Protein 4KV7 (pdb70)

B-factor: mean 18.6, std 9.39, range [7.63, 51.91]

Radius of gyration: 20.42 Å; Cα contacts (8 Å, |Δi|>4): 764; chains: 1; bounding box: 45×48×60 Å

Organism: Rhodopirellula baltica (strain DSM 10527 / NCIMB 13988 / SH1) (NCBI:txid243090)

Structure (mmCIF, N/CA/C/O backbone):
data_4KV7
#
_entry.id   4KV7
#
_cell.length_a   37.984
_cell.length_b   44.483
_cell.length_c   57.913
_cell.angle_alpha   76.22
_cell.angle_beta   88.65
_cell.angle_gamma   77.54
#
_symmetry.space_group_name_H-M   'P 1'
#
loop_
_entity.id
_entity.type
_entity.pdbx_description
1 polymer 'Probable leucine/isoleucine/valine-binding protein'
2 non-polymer 'FORMIC ACID'
3 water water
#
loop_
_atom_site.group_PDB
_atom_site.id
_atom_site.type_symbol
_atom_site.label_atom_id
_atom_site.label_alt_id
_atom_site.label_comp_id
_atom_site.label_asym_id
_atom_site.label_entity_id
_atom_site.label_seq_id
_atom_site.pdbx_PDB_ins_code
_atom_site.Cartn_x
_atom_site.Cartn_y
_atom_site.Cartn_z
_atom_site.occupancy
_atom_site.B_iso_or_equiv
_atom_site.auth_seq_id
_atom_site.auth_comp_id
_atom_site.auth_asym_id
_atom_site.auth_atom_id
_atom_site.pdbx_PDB_model_num
ATOM 1 N N . ASP A 1 9 ? -21.498 41.513 14.769 1.00 41.66 42 ASP A N 1
ATOM 2 C CA . ASP A 1 9 ? -21.481 40.592 13.635 1.00 36.88 42 ASP A CA 1
ATOM 3 C C . ASP A 1 9 ? -20.628 41.113 12.474 1.00 34.45 42 ASP A C 1
ATOM 4 O O . ASP A 1 9 ? -20.277 40.356 11.573 1.00 42.85 42 ASP A O 1
ATOM 9 N N . ALA A 1 10 ? -20.295 42.401 12.504 1.00 31.97 43 ALA A N 1
ATOM 10 C CA . ALA A 1 10 ? -19.567 43.036 11.407 1.00 33.23 43 ALA A CA 1
ATOM 11 C C . ALA A 1 10 ? -18.101 43.337 11.751 1.00 33.52 43 ALA A C 1
ATOM 12 O O . ALA A 1 10 ? -17.344 43.814 10.903 1.00 39.65 43 ALA A O 1
ATOM 14 N N . THR A 1 11 ? -17.703 43.057 12.986 1.00 34.60 44 THR A N 1
ATOM 15 C CA . THR A 1 11 ? -16.387 43.463 13.472 1.00 36.28 44 THR A CA 1
ATOM 16 C C . THR A 1 11 ? -15.282 42.471 13.127 1.00 30.86 44 THR A C 1
ATOM 17 O O . THR A 1 11 ? -15.374 41.298 13.482 1.00 33.08 44 THR A O 1
ATOM 21 N N . PRO A 1 12 ? -14.224 42.947 12.441 1.00 33.81 45 PRO A N 1
ATOM 22 C CA . PRO A 1 12 ? -13.071 42.086 12.165 1.00 31.15 45 PRO A CA 1
ATOM 23 C C . PRO A 1 12 ? -12.449 41.594 13.462 1.00 34.62 45 PRO A C 1
ATOM 24 O O . PRO A 1 12 ? -12.345 42.349 14.431 1.00 36.28 45 PRO A O 1
ATOM 28 N N . VAL A 1 13 ? -12.069 40.325 13.484 1.00 30.66 46 VAL A N 1
ATO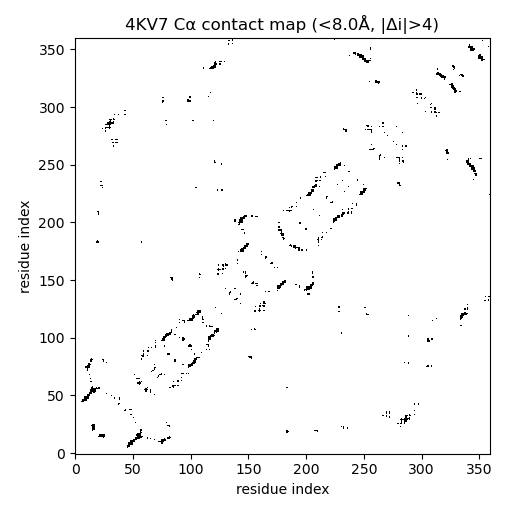M 29 C CA . VAL A 1 13 ? -11.289 39.783 14.584 1.00 34.53 46 VAL A CA 1
ATOM 30 C C . VAL A 1 13 ? -10.008 39.207 13.995 1.00 40.12 46 VAL A C 1
ATOM 31 O O . VAL A 1 13 ? -10.044 38.203 13.283 1.00 43.53 46 VAL A O 1
ATOM 35 N N . ASP A 1 14 ? -8.881 39.857 14.271 1.00 39.98 47 ASP A N 1
ATOM 36 C CA . ASP A 1 14 ? -7.596 39.402 13.745 1.00 38.70 47 ASP A CA 1
ATOM 37 C C . ASP A 1 14 ? -6.717 38.805 14.836 1.00 39.38 47 ASP A C 1
ATOM 38 O O . ASP A 1 14 ? -5.597 38.361 14.574 1.00 43.36 47 ASP A O 1
ATOM 43 N N . ALA A 1 15 ? -7.229 38.802 16.062 1.00 32.89 48 ALA A N 1
ATOM 44 C CA . ALA A 1 15 ? -6.521 38.191 17.176 1.00 34.87 48 ALA A CA 1
ATOM 45 C C . ALA A 1 15 ? -6.532 36.679 17.001 1.00 34.87 48 ALA A C 1
ATOM 46 O O . ALA A 1 15 ? -7.572 36.093 16.704 1.00 39.87 48 ALA A O 1
ATOM 48 N N . GLN A 1 16 ? -5.376 36.046 17.167 1.00 27.35 49 GLN A N 1
ATOM 49 C CA . GLN A 1 16 ? -5.313 34.598 17.072 1.00 28.67 49 GLN A CA 1
ATOM 50 C C . GLN A 1 16 ? -5.607 33.984 18.426 1.00 22.28 49 GLN A C 1
ATOM 51 O O . GLN A 1 16 ? -4.988 34.340 19.433 1.00 23.20 49 GLN A O 1
ATOM 57 N N . LEU A 1 17 ? -6.553 33.055 18.448 1.00 23.90 50 LEU A N 1
ATOM 58 C CA . LEU A 1 17 ? -6.894 32.337 19.662 1.00 21.37 50 LEU A CA 1
ATOM 59 C C . LEU A 1 17 ? -5.846 31.261 19.943 1.00 20.22 50 LEU A C 1
ATOM 60 O O . LEU A 1 17 ? -5.581 30.407 19.094 1.00 23.64 50 LEU A O 1
ATOM 65 N N . LEU A 1 18 ? -5.234 31.323 21.122 1.00 17.64 51 LEU A N 1
ATOM 66 C CA . LEU A 1 18 ? -4.263 30.317 21.547 1.00 16.43 51 LEU A CA 1
ATOM 67 C C . LEU A 1 18 ? -4.879 29.470 22.648 1.00 15.91 51 LEU A C 1
ATOM 68 O O . LEU A 1 18 ? -5.002 29.918 23.784 1.00 15.75 51 LEU A O 1
ATOM 73 N N . LYS A 1 19 ? -5.273 28.247 22.301 1.00 15.56 52 LYS A N 1
ATOM 74 C CA . LYS A 1 19 ? -5.939 27.349 23.240 1.00 15.25 52 LYS A CA 1
ATOM 75 C C . LYS A 1 19 ? -4.966 26.422 23.949 1.00 14.08 52 LYS A C 1
ATOM 76 O O . LYS A 1 19 ? -4.201 25.697 23.310 1.00 15.32 52 LYS A O 1
ATOM 82 N N . PHE A 1 20 ? -5.015 26.451 25.271 1.00 13.49 53 PHE A N 1
ATOM 83 C CA . PHE A 1 20 ? -4.244 25.533 26.093 1.00 11.72 53 PHE A CA 1
ATOM 84 C C . PHE A 1 20 ? -5.197 24.650 26.880 1.00 13.68 53 PHE A C 1
ATOM 85 O O . PHE A 1 20 ? -6.279 25.091 27.263 1.00 15.55 53 PHE A O 1
ATOM 93 N N . GLY A 1 21 ? -4.815 23.397 27.102 1.00 11.78 54 GLY A N 1
ATOM 94 C CA . GLY A 1 21 ? -5.684 22.473 27.805 1.00 11.95 54 GLY A CA 1
ATOM 95 C C . GLY A 1 21 ? -5.157 22.079 29.167 1.00 11.00 54 GLY A C 1
ATOM 96 O O . GLY A 1 21 ? -3.971 22.226 29.460 1.00 11.22 54 GLY A O 1
ATOM 105 N N . SER A 1 23 ? -6.291 18.901 32.240 1.00 10.41 56 SER A N 1
ATOM 106 C CA . SER A 1 23 ? -7.172 17.929 32.890 1.00 10.59 56 SER A CA 1
ATOM 107 C C . SER A 1 23 ? -6.707 17.858 34.326 1.00 9.60 56 SER A C 1
ATOM 108 O O . SER A 1 23 ? -5.529 17.637 34.576 1.00 10.06 56 SER A O 1
ATOM 111 N N . THR A 1 24 ? -7.600 18.079 35.280 1.00 10.09 57 THR A N 1
ATOM 112 C CA . THR A 1 24 ? -7.144 18.221 36.648 1.00 10.48 57 THR A CA 1
ATOM 113 C C . THR A 1 24 ? -8.259 18.077 37.663 1.00 9.03 57 THR A C 1
ATOM 114 O O . THR A 1 24 ? -9.432 18.029 37.319 1.00 9.77 57 THR A O 1
ATOM 118 N N . ALA A 1 25 ? -7.873 18.013 38.930 1.00 9.05 58 ALA A N 1
ATOM 119 C CA . ALA A 1 25 ? -8.829 17.840 40.015 1.00 9.60 58 ALA A CA 1
ATOM 120 C C . ALA A 1 25 ? -9.512 19.169 40.327 1.00 9.44 58 ALA A C 1
ATOM 121 O O . ALA A 1 25 ? -8.980 19.997 41.071 1.00 9.97 58 ALA A O 1
ATOM 123 N N . LEU A 1 26 ? -10.688 19.378 39.743 1.00 10.06 59 LEU A N 1
ATOM 124 C CA . LEU A 1 26 ? -11.485 20.569 40.017 1.00 10.57 59 LEU A CA 1
ATOM 125 C C . LEU A 1 26 ? -12.624 20.268 40.986 1.00 11.79 59 LEU A C 1
ATOM 126 O O . LEU A 1 26 ? -13.284 21.183 41.471 1.00 13.93 59 LEU A O 1
ATOM 131 N N . SER A 1 27 ? -12.850 18.988 41.263 1.00 11.46 60 SER A N 1
ATOM 132 C CA . SER A 1 27 ? -13.815 18.551 42.260 1.00 11.79 60 SER A CA 1
ATOM 133 C C . SER A 1 27 ? -13.225 17.334 42.955 1.00 11.63 60 SER A C 1
ATOM 134 O O . SER A 1 27 ? -12.173 16.828 42.575 1.00 11.39 60 SER A O 1
ATOM 137 N N . GLY A 1 28 ? -13.920 16.846 43.968 1.00 12.58 61 GLY A N 1
ATOM 138 C CA . GLY A 1 28 ? -13.436 15.706 44.718 1.00 12.63 61 GLY A CA 1
ATOM 139 C C . GLY A 1 28 ? -12.515 16.102 45.855 1.00 10.91 61 GLY A C 1
ATOM 140 O O . GLY A 1 28 ? -12.275 17.288 46.087 1.00 11.39 61 GLY A O 1
ATOM 141 N N . PRO A 1 29 ? -11.986 15.111 46.569 1.00 12.04 62 PRO A N 1
ATOM 142 C CA . PRO A 1 29 ? -11.276 15.397 47.823 1.00 11.49 62 PRO A CA 1
ATOM 143 C C . PRO A 1 29 ? -9.922 16.084 47.668 1.00 12.10 62 PRO A C 1
ATOM 144 O O . PRO A 1 29 ? -9.423 16.569 48.686 1.00 12.50 62 PRO A O 1
ATOM 148 N N . ALA A 1 30 ? -9.367 16.145 46.457 1.00 10.57 63 ALA A N 1
ATOM 149 C CA . ALA A 1 30 ? -8.103 16.850 46.220 1.00 9.87 63 ALA A CA 1
ATOM 150 C C . ALA A 1 30 ? -8.310 18.108 45.370 1.00 9.45 63 ALA A C 1
ATOM 151 O O . ALA A 1 30 ? -7.349 18.641 44.798 1.00 9.49 63 ALA A O 1
ATOM 153 N N . ALA A 1 31 ? -9.549 18.591 45.293 1.00 9.98 64 ALA A N 1
ATOM 154 C CA . ALA A 1 31 ? -9.895 19.721 44.423 1.00 9.72 64 ALA A CA 1
ATOM 155 C C . ALA A 1 31 ? -9.064 20.981 44.629 1.00 10.22 64 ALA A C 1
ATOM 156 O O . ALA A 1 31 ? -8.857 21.738 43.686 1.00 10.09 64 ALA A O 1
ATOM 158 N N . GLU A 1 32 ? -8.592 21.227 45.846 1.00 9.69 65 GLU A N 1
ATOM 159 C CA . GLU A 1 32 ? -7.811 22.438 46.076 1.00 10.32 65 GLU A CA 1
ATOM 160 C C . GLU A 1 32 ? -6.566 22.496 45.195 1.00 9.83 65 GLU A C 1
ATOM 161 O O . GLU A 1 32 ? -6.100 23.576 44.831 1.00 10.41 65 GLU A O 1
ATOM 167 N N . LEU A 1 33 ? -6.027 21.335 44.841 1.00 9.00 66 LEU A N 1
ATOM 168 C CA . LEU A 1 33 ? -4.822 21.293 44.028 1.00 8.51 66 LEU A CA 1
ATOM 169 C C . LEU A 1 33 ? -5.107 21.791 42.617 1.00 8.93 66 LEU A C 1
ATOM 170 O O . LEU A 1 33 ? -4.413 22.679 42.111 1.00 9.64 66 LEU A O 1
ATOM 175 N N . GLY A 1 34 ? -6.132 21.239 41.976 1.00 8.30 67 GLY A N 1
ATOM 176 C CA . GLY A 1 34 ? -6.441 21.646 40.615 1.00 9.93 67 GLY A CA 1
ATOM 177 C C . GLY A 1 34 ? -7.033 23.037 40.542 1.00 8.64 67 GLY A C 1
ATOM 178 O O . GLY A 1 34 ? -6.714 23.807 39.632 1.00 9.56 67 GLY A O 1
ATOM 179 N N . ILE A 1 35 ? -7.907 23.359 41.488 1.00 8.73 68 ILE A N 1
ATOM 180 C CA . ILE A 1 35 ? -8.529 24.680 41.515 1.00 10.03 68 ILE A CA 1
ATOM 181 C C . ILE A 1 35 ? -7.469 25.769 41.579 1.00 8.42 68 ILE A C 1
ATOM 182 O O . ILE A 1 35 ? -7.515 26.758 40.840 1.00 9.76 68 ILE A O 1
ATOM 187 N N . ASN A 1 36 ? -6.482 25.574 42.438 1.00 8.66 69 ASN A N 1
ATOM 188 C CA . ASN A 1 36 ? -5.465 26.594 42.621 1.00 9.46 69 ASN A CA 1
ATOM 189 C C . ASN A 1 36 ? -4.398 26.625 41.546 1.00 8.41 69 ASN A C 1
ATOM 190 O O . ASN A 1 36 ? -3.916 27.709 41.211 1.00 9.26 69 ASN A O 1
ATOM 203 N N . ARG A 1 38 ? -5.157 25.988 38.440 1.00 9.59 71 ARG A N 1
ATOM 204 C CA . ARG A 1 38 ? -5.908 26.692 37.419 1.00 9.70 71 ARG A CA 1
ATOM 205 C C . ARG A 1 38 ? -5.921 28.195 37.683 1.00 9.85 71 ARG A C 1
ATOM 206 O O . ARG A 1 38 ? -5.680 28.979 36.769 1.00 10.45 71 ARG A O 1
ATOM 214 N N . HIS A 1 39 ? -6.193 28.610 38.916 1.00 9.32 72 HIS A N 1
ATOM 215 C CA . HIS A 1 39 ? -6.184 30.034 39.224 1.00 10.07 72 HIS A CA 1
ATOM 216 C C . HIS A 1 39 ? -4.829 30.682 38.941 1.00 9.89 72 HIS A C 1
ATOM 217 O O . HIS A 1 39 ? -4.772 31.810 38.450 1.00 10.30 72 HIS A O 1
ATOM 224 N N . GLY A 1 40 ? -3.740 30.002 39.287 1.00 9.10 73 GLY A N 1
ATOM 225 C CA . GLY A 1 40 ? -2.416 30.559 39.047 1.00 9.64 73 GLY A CA 1
ATOM 226 C C . GLY A 1 40 ? -2.141 30.775 37.569 1.00 9.27 73 GLY A C 1
ATOM 227 O O . GLY A 1 40 ? -1.635 31.828 37.168 1.00 9.94 73 GLY A O 1
ATOM 228 N N . ILE A 1 41 ? -2.479 29.776 36.759 1.00 9.68 74 ILE A N 1
ATOM 229 C CA . ILE A 1 41 ? -2.342 29.900 35.312 1.00 10.78 74 ILE A CA 1
ATOM 230 C C . ILE A 1 41 ? -3.212 31.044 34.787 1.00 9.70 74 ILE A C 1
ATOM 231 O O . ILE A 1 41 ? -2.767 31.868 33.980 1.00 10.52 74 ILE A O 1
ATOM 236 N N . LEU A 1 42 ? -4.458 31.102 35.238 1.00 9.71 75 LEU A N 1
ATOM 237 C CA . LEU A 1 42 ? -5.351 32.143 34.754 1.00 10.36 75 LEU A CA 1
ATOM 238 C C . LEU A 1 42 ? -4.917 33.533 35.192 1.00 10.00 75 LEU A C 1
ATOM 239 O O . LEU A 1 42 ? -5.095 34.499 34.454 1.00 11.34 75 LEU A O 1
ATOM 244 N N . ALA A 1 43 ? -4.325 33.644 36.377 1.00 10.17 76 ALA A N 1
ATOM 245 C CA . ALA A 1 43 ? -3.811 34.937 36.818 1.00 10.62 76 ALA A CA 1
ATOM 246 C C . ALA A 1 43 ? -2.649 35.373 35.920 1.00 10.70 76 ALA A C 1
ATOM 247 O O . ALA A 1 43 ? -2.532 36.549 35.559 1.00 11.58 76 ALA A O 1
ATOM 249 N N . ALA A 1 44 ? -1.795 34.417 35.551 1.00 10.84 77 ALA A N 1
ATOM 250 C CA . ALA A 1 44 ? -0.706 34.704 34.611 1.00 10.54 77 ALA A CA 1
ATOM 251 C C . ALA A 1 44 ? -1.262 35.131 33.250 1.00 11.86 77 ALA A C 1
ATOM 252 O O . ALA A 1 44 ? -0.769 36.070 32.632 1.00 11.78 77 ALA A O 1
ATOM 254 N N . PHE A 1 45 ? -2.294 34.437 32.780 1.00 10.91 78 PHE A N 1
ATOM 255 C CA . PHE A 1 45 ? -2.878 34.788 31.489 1.00 12.35 78 PHE A CA 1
ATOM 256 C C . PHE A 1 45 ? -3.537 36.166 31.557 1.00 12.02 78 PHE A C 1
ATOM 257 O O . PHE A 1 45 ? -3.437 36.943 30.620 1.00 14.09 78 PHE A O 1
ATOM 265 N N . ASP A 1 46 ? -4.209 36.459 32.671 1.00 12.23 79 ASP A N 1
ATOM 266 C CA . ASP A 1 46 ? -4.827 37.766 32.894 1.00 15.14 79 ASP A CA 1
ATOM 267 C C . ASP A 1 46 ? -3.803 38.893 32.828 1.00 13.89 79 ASP A C 1
ATOM 268 O O . ASP A 1 46 ? -4.029 39.934 32.203 1.00 16.40 79 ASP A O 1
ATOM 273 N N . GLU A 1 47 ? -2.669 38.670 33.482 1.00 14.55 80 GLU A N 1
ATOM 274 C CA . GLU A 1 47 ? -1.590 39.641 33.484 1.00 15.50 80 GLU A CA 1
ATOM 275 C C . GLU A 1 47 ? -1.021 39.846 32.084 1.00 14.26 80 GLU A C 1
ATOM 276 O O . GLU A 1 47 ? -0.755 40.981 31.671 1.00 16.14 80 GLU A O 1
ATOM 282 N N . ALA A 1 48 ? -0.828 38.745 31.360 1.00 14.35 81 ALA A N 1
ATOM 283 C CA . ALA A 1 48 ? -0.282 38.825 30.010 1.00 15.14 81 ALA A CA 1
ATOM 284 C C . ALA A 1 48 ? -1.194 39.652 29.108 1.00 15.83 81 ALA A C 1
ATOM 285 O O . ALA A 1 48 ? -0.717 40.412 28.271 1.00 17.84 81 ALA A O 1
ATOM 287 N N . LYS A 1 49 ? -2.506 39.507 29.278 1.00 15.59 82 LYS A N 1
ATOM 288 C CA A LYS A 1 49 ? -3.474 40.307 28.533 0.51 16.88 82 LYS A CA 1
ATOM 289 C CA B LYS A 1 49 ? -3.434 40.321 28.499 0.49 16.69 82 LYS A CA 1
ATOM 290 C C . LYS A 1 49 ? -3.378 41.778 28.928 1.00 18.44 82 LYS A C 1
ATOM 291 O O . LYS A 1 49 ? -3.315 42.660 28.081 1.00 19.40 82 LYS A O 1
ATOM 302 N N . ALA A 1 50 ? -3.379 42.028 30.233 1.00 19.26 83 ALA A N 1
ATOM 303 C CA . ALA A 1 50 ? -3.361 43.391 30.760 1.00 21.24 83 ALA A CA 1
ATOM 304 C C . ALA A 1 50 ? -2.137 44.170 30.300 1.00 20.97 83 ALA A C 1
ATOM 305 O O . ALA A 1 50 ? -2.222 45.368 30.017 1.00 23.22 83 ALA A O 1
ATOM 307 N N . LYS A 1 51 ? -1.001 43.488 30.215 1.00 21.96 84 LYS A N 1
ATOM 308 C CA . LYS A 1 51 ? 0.256 44.151 29.899 1.00 21.83 84 LYS A CA 1
ATOM 309 C C . LYS A 1 51 ? 0.653 44.021 28.431 1.00 22.36 84 LYS A C 1
ATOM 310 O O . LYS A 1 51 ? 1.763 44.400 28.043 1.00 23.07 84 LYS A O 1
ATOM 316 N N . ASN A 1 52 ? -0.261 43.485 27.624 1.00 20.91 85 ASN A N 1
ATOM 317 C CA . ASN A 1 52 ? -0.048 43.349 26.183 1.00 22.92 85 ASN A CA 1
ATOM 318 C C . ASN A 1 52 ? 1.220 42.567 25.851 1.00 21.09 85 ASN A C 1
ATOM 319 O O . ASN A 1 52 ? 1.964 42.925 24.945 1.00 22.50 85 ASN A O 1
ATOM 324 N N . HIS A 1 53 ? 1.457 41.492 26.593 1.00 20.78 86 HIS A N 1
ATOM 325 C CA . HIS A 1 53 ? 2.647 40.679 26.382 1.00 22.69 86 HIS A CA 1
ATOM 326 C C . HIS A 1 53 ? 2.584 39.902 25.072 1.00 21.11 86 HIS A C 1
ATOM 327 O O . HIS A 1 53 ? 3.619 39.582 24.488 1.00 22.71 86 HIS A O 1
ATOM 334 N N . LEU A 1 54 ? 1.367 39.600 24.621 1.00 19.67 87 LEU A 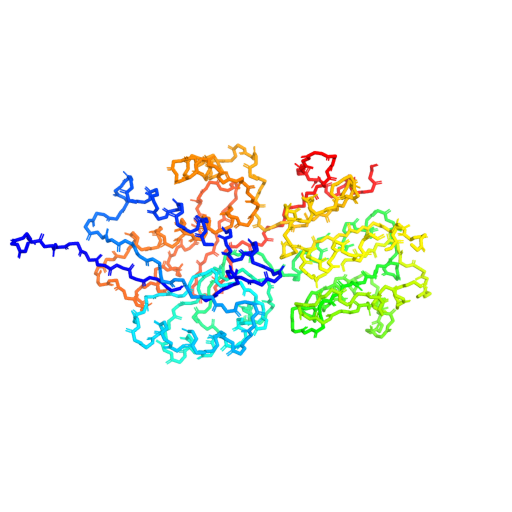N 1
ATOM 335 C CA A LEU A 1 54 ? 1.165 38.893 23.361 0.79 20.72 87 LEU A CA 1
ATOM 336 C CA B LEU A 1 54 ? 1.164 38.893 23.357 0.21 20.58 87 LEU A CA 1
ATOM 337 C C . LEU A 1 54 ? 0.181 39.660 22.490 1.00 20.97 87 LEU A C 1
ATOM 338 O O . LEU A 1 54 ? -0.993 39.300 22.416 1.00 21.67 87 LEU A O 1
ATOM 347 N N . PRO A 1 55 ? 0.657 40.726 21.834 1.00 23.49 88 PRO A N 1
ATOM 348 C CA . PRO A 1 55 ? -0.235 41.552 21.017 1.00 24.23 88 PRO A CA 1
ATOM 349 C C . PRO A 1 55 ? -0.964 40.717 19.965 1.00 26.24 88 PRO A C 1
ATOM 350 O O . PRO A 1 55 ? -0.361 39.825 19.370 1.00 24.98 88 PRO A O 1
ATOM 354 N N . SER A 1 56 ? -2.253 40.987 19.787 1.00 24.85 89 SER A N 1
ATOM 355 C CA A SER A 1 56 ? -3.087 40.284 18.811 0.59 27.97 89 SER A CA 1
ATOM 356 C CA B SER A 1 56 ? -3.076 40.285 18.801 0.41 27.62 89 SER A CA 1
ATOM 357 C C . SER A 1 56 ? -3.170 38.773 19.027 1.00 26.54 89 SER A C 1
ATOM 358 O O . SER A 1 56 ? -3.387 38.013 18.077 1.00 26.07 89 SER A O 1
ATOM 363 N N . LYS A 1 57 ? -3.003 38.345 20.277 1.00 22.13 90 LYS A N 1
ATOM 364 C CA . LYS A 1 57 ? -3.205 36.948 20.658 1.00 21.28 90 LYS A CA 1
ATOM 365 C C . LYS A 1 57 ? -4.207 36.914 21.793 1.00 22.93 90 LYS A C 1
ATOM 366 O O . LYS A 1 57 ? -4.206 37.793 22.657 1.00 23.43 90 LYS A O 1
ATOM 372 N N . THR A 1 58 ? -5.059 35.898 21.794 1.00 20.02 91 THR A N 1
ATOM 373 C CA . THR A 1 58 ? -5.986 35.679 22.898 1.00 18.84 91 THR A CA 1
ATOM 374 C C . THR A 1 58 ? -5.707 34.334 23.548 1.00 17.91 91 THR A C 1
ATOM 375 O O . THR A 1 58 ? -5.796 33.293 22.895 1.00 19.66 91 THR A O 1
ATOM 379 N N . LEU A 1 59 ? -5.365 34.358 24.830 1.00 17.21 92 LEU A N 1
ATOM 380 C CA . LEU A 1 59 ? -5.101 33.137 25.568 1.00 15.20 92 LEU A CA 1
ATOM 381 C C . LEU A 1 59 ? -6.405 32.554 26.074 1.00 17.34 92 LEU A C 1
ATOM 382 O O . LEU A 1 59 ? -7.270 33.284 26.556 1.00 22.87 92 LEU A O 1
ATOM 387 N N . LYS A 1 60 ? -6.547 31.239 25.965 1.00 15.94 93 LYS A N 1
ATOM 388 C CA . LYS A 1 60 ? -7.728 30.566 26.488 1.00 14.67 93 LYS A CA 1
ATOM 389 C C . LYS A 1 60 ? -7.295 29.258 27.111 1.00 13.44 93 LYS A C 1
ATOM 390 O O . LYS A 1 60 ? -6.522 28.506 26.512 1.00 17.65 93 LYS A O 1
ATOM 396 N N . LEU A 1 61 ? -7.778 28.995 28.319 1.00 12.65 94 LEU A N 1
ATOM 397 C CA . LEU A 1 61 ? -7.528 27.725 28.980 1.00 12.92 94 LEU A CA 1
ATOM 398 C C . LEU A 1 61 ? -8.795 26.889 28.973 1.00 13.15 94 LEU A C 1
ATOM 399 O O . LEU A 1 61 ? -9.843 27.345 29.444 1.00 16.60 94 LEU A O 1
ATOM 404 N N . ILE A 1 62 ? -8.710 25.689 28.409 1.00 12.32 95 ILE A N 1
ATOM 405 C CA . ILE A 1 62 ? -9.810 24.732 28.455 1.00 12.70 95 ILE A CA 1
ATOM 406 C C . ILE A 1 62 ? -9.465 23.738 29.553 1.00 12.48 95 ILE A C 1
ATOM 407 O O . ILE A 1 62 ? -8.560 22.908 29.399 1.00 12.31 95 ILE A O 1
ATOM 412 N N . ALA A 1 63 ? -10.136 23.871 30.695 1.00 11.42 96 ALA A N 1
ATOM 413 C CA . ALA A 1 63 ? -9.830 23.077 31.879 1.00 11.93 96 ALA A CA 1
ATOM 414 C C . ALA A 1 63 ? -10.949 22.087 32.157 1.00 12.16 96 ALA A C 1
ATOM 415 O O . ALA A 1 63 ? -12.090 22.485 32.407 1.00 15.11 96 ALA A O 1
ATOM 417 N N . LEU A 1 64 ? -10.615 20.803 32.096 1.00 11.50 97 LEU A N 1
ATOM 418 C CA . LEU A 1 64 ? -11.571 19.726 32.290 1.00 11.41 97 LEU A CA 1
ATOM 419 C C . LEU A 1 64 ? -11.277 19.044 33.622 1.00 10.43 97 LEU A C 1
ATOM 420 O O . LEU A 1 64 ? -10.118 18.845 33.983 1.00 12.34 97 LEU A O 1
ATOM 425 N N . ASP A 1 65 ? -12.334 18.690 34.341 1.00 10.68 98 ASP A N 1
ATOM 426 C CA . ASP A 1 65 ? -12.233 18.039 35.639 1.00 11.11 98 ASP A CA 1
ATOM 427 C C . ASP A 1 65 ? -12.027 16.541 35.470 1.00 10.61 98 ASP A C 1
ATOM 428 O O . ASP A 1 65 ? -12.783 15.883 34.764 1.00 11.86 98 ASP A O 1
ATOM 433 N N . ASP A 1 66 ? -11.003 16.003 36.123 1.00 10.29 99 ASP A N 1
ATOM 434 C CA . ASP A 1 66 ? -10.863 14.549 36.246 1.00 10.24 99 ASP A CA 1
ATOM 435 C C . ASP A 1 66 ? -10.934 14.033 37.677 1.00 9.98 99 ASP A C 1
ATOM 436 O O . ASP A 1 66 ? -10.788 12.837 37.902 1.00 11.11 99 ASP A O 1
ATOM 441 N N . GLY A 1 67 ? -11.164 14.928 38.634 1.00 10.04 100 GLY A N 1
ATOM 442 C CA . GLY A 1 67 ? -11.290 14.520 40.024 1.00 9.86 100 GLY A CA 1
ATOM 443 C C . GLY A 1 67 ? -10.075 13.789 40.579 1.00 9.90 100 GLY A C 1
ATOM 444 O O . GLY A 1 67 ? -10.211 13.068 41.571 1.00 10.62 100 GLY A O 1
ATOM 445 N N . TYR A 1 68 ? -8.896 13.963 39.971 1.00 9.83 101 TYR A N 1
ATOM 446 C CA . TYR A 1 68 ? -7.698 13.212 40.366 1.00 9.25 101 TYR A CA 1
ATOM 447 C C . TYR A 1 68 ? -7.940 11.709 40.199 1.00 10.05 101 TYR A C 1
ATOM 448 O O . TYR A 1 68 ? -7.514 10.885 41.016 1.00 10.49 101 TYR A O 1
ATOM 457 N N . GLU A 1 69 ? -8.603 11.356 39.101 1.00 9.96 102 GLU A N 1
ATOM 458 C CA . GLU A 1 69 ? -8.852 9.966 38.745 1.00 10.28 102 GLU A CA 1
ATOM 459 C C . GLU A 1 69 ? -8.464 9.682 37.299 1.00 10.64 102 GLU A C 1
ATOM 460 O O . GLU A 1 69 ? -9.050 10.249 36.370 1.00 10.91 102 GLU A O 1
ATOM 466 N N . PRO A 1 70 ? -7.488 8.782 37.098 1.00 11.31 103 PRO A N 1
ATOM 467 C CA . PRO A 1 70 ? -7.024 8.471 35.738 1.00 12.82 103 PRO A CA 1
ATOM 468 C C . PRO A 1 70 ? -8.126 8.009 34.782 1.00 12.58 103 PRO A C 1
ATOM 469 O O . PRO A 1 70 ? -8.008 8.257 33.584 1.00 13.90 103 PRO A O 1
ATOM 473 N N . ALA A 1 71 ? -9.172 7.366 35.291 1.00 12.66 104 ALA A N 1
ATOM 474 C CA . ALA A 1 71 ? -10.286 6.948 34.445 1.00 14.88 104 ALA A CA 1
ATOM 475 C C . ALA A 1 71 ? -10.959 8.135 33.762 1.00 14.16 104 ALA A C 1
ATOM 476 O O . ALA A 1 71 ? -11.534 7.989 32.681 1.00 16.13 104 ALA A O 1
ATOM 478 N N . ARG A 1 72 ? -10.910 9.301 34.398 1.00 13.27 105 ARG A N 1
ATOM 479 C CA . ARG A 1 72 ? -11.455 10.510 33.803 1.00 12.66 105 ARG A CA 1
ATOM 480 C C . ARG A 1 72 ? -10.417 11.285 33.009 1.00 11.66 105 ARG A C 1
ATOM 481 O O . ARG A 1 72 ? -10.758 11.983 32.054 1.00 12.91 105 ARG A O 1
ATOM 489 N N . THR A 1 73 ? -9.148 11.154 33.394 1.00 11.98 106 THR A N 1
ATOM 490 C CA . THR A 1 73 ? -8.066 11.814 32.679 1.00 11.04 106 THR A CA 1
ATOM 491 C C . THR A 1 73 ? -8.015 11.389 31.221 1.00 11.68 106 THR A C 1
ATOM 492 O O . THR A 1 73 ? -7.837 12.222 30.343 1.00 12.57 106 THR A O 1
ATOM 496 N N . ALA A 1 74 ? -8.164 10.097 30.955 1.00 12.17 107 ALA A N 1
ATOM 497 C CA . ALA A 1 74 ? -8.025 9.606 29.590 1.00 13.84 107 ALA A CA 1
ATOM 498 C C . ALA A 1 74 ? -9.016 10.250 28.607 1.00 14.50 107 ALA A C 1
ATOM 499 O O . ALA A 1 74 ? -8.582 10.830 27.609 1.00 14.31 107 ALA A O 1
ATOM 501 N N . PRO A 1 75 ? -10.336 10.179 28.877 1.00 14.16 108 PRO A N 1
ATOM 502 C CA . PRO A 1 75 ? -11.219 10.827 27.897 1.00 14.84 108 PRO A CA 1
ATOM 503 C C . PRO A 1 75 ? -11.018 12.346 27.831 1.00 14.23 108 PRO A C 1
ATOM 504 O O . PRO A 1 75 ? -11.165 12.923 26.755 1.00 14.17 108 PRO A O 1
ATOM 508 N N . ASN A 1 76 ? -10.668 12.981 28.945 1.00 12.93 109 ASN A N 1
ATOM 509 C CA . ASN A 1 76 ? -10.398 14.414 28.917 1.00 13.21 109 ASN A CA 1
ATOM 510 C C . ASN A 1 76 ? -9.242 14.729 27.972 1.00 13.46 109 ASN A C 1
ATOM 511 O O . ASN A 1 76 ? -9.309 15.674 27.193 1.00 13.77 109 ASN A O 1
ATOM 524 N N . HIS A 1 78 ? -8.106 12.929 25.452 1.00 14.40 111 HIS A N 1
ATOM 525 C CA . HIS A 1 78 ? -8.504 12.709 24.070 1.00 16.07 111 HIS A CA 1
ATOM 526 C C . HIS A 1 78 ? -9.272 13.920 23.540 1.00 15.23 111 HIS A C 1
ATOM 527 O O . HIS A 1 78 ? -9.025 14.369 22.427 1.00 16.93 111 HIS A O 1
ATOM 534 N N . ARG A 1 79 ? -10.174 14.467 24.349 1.00 14.23 112 ARG A N 1
ATOM 535 C CA . ARG A 1 79 ? -10.942 15.630 23.917 1.00 15.78 112 ARG A CA 1
ATOM 536 C C . ARG A 1 79 ? -10.051 16.858 23.731 1.00 14.47 112 ARG A C 1
ATOM 537 O O . ARG A 1 79 ? -10.193 17.590 22.748 1.00 15.94 112 ARG A O 1
ATOM 545 N N . LEU A 1 80 ? -9.122 17.075 24.656 1.00 14.00 113 LEU A N 1
ATOM 546 C CA . LEU A 1 80 ? -8.239 18.233 24.582 1.00 14.59 113 LEU A CA 1
ATOM 547 C C . LEU A 1 80 ? -7.343 18.178 23.349 1.00 14.30 113 LEU A C 1
ATOM 548 O O . LEU A 1 80 ? -7.145 19.188 22.674 1.00 15.53 113 LEU A O 1
ATOM 553 N N . THR A 1 81 ? -6.804 17.000 23.050 1.00 14.55 114 THR A N 1
ATOM 554 C CA . THR A 1 81 ? -5.849 16.872 21.949 1.00 14.98 114 THR A CA 1
ATOM 555 C C . THR A 1 81 ? -6.531 16.699 20.593 1.00 18.74 114 THR A C 1
ATOM 556 O O . THR A 1 81 ? -5.996 17.117 19.565 1.00 19.51 114 THR A O 1
ATOM 560 N N . ASP A 1 82 ? -7.707 16.081 20.583 1.00 17.58 115 ASP A N 1
ATOM 561 C CA . ASP A 1 82 ? -8.446 15.895 19.342 1.00 21.65 115 ASP A CA 1
ATOM 562 C C . ASP A 1 82 ? -9.333 17.105 19.081 1.00 20.50 115 ASP A C 1
ATOM 563 O O . ASP A 1 82 ? -8.932 18.036 18.382 1.00 28.22 115 ASP A O 1
ATOM 568 N N . GLU A 1 83 ? -10.537 17.104 19.642 1.00 22.93 116 GLU A N 1
ATOM 569 C CA . GLU A 1 83 ? -11.526 18.097 19.243 1.00 25.06 116 GLU A CA 1
ATOM 570 C C . GLU A 1 83 ? -11.159 19.540 19.605 1.00 19.16 116 GLU A C 1
ATOM 571 O O . GLU A 1 83 ? -11.451 20.452 18.837 1.00 22.26 116 GLU A O 1
ATOM 577 N N . HIS A 1 84 ? -10.505 19.753 20.743 1.00 18.72 117 HIS A N 1
ATOM 578 C CA . HIS A 1 84 ? -10.142 21.115 21.130 1.00 17.40 117 HIS A CA 1
ATOM 579 C C . HIS A 1 84 ? -8.857 21.591 20.464 1.00 20.53 117 HIS A C 1
ATOM 580 O O . HIS A 1 84 ? -8.576 22.791 20.435 1.00 21.34 117 HIS A O 1
ATOM 587 N N . GLU A 1 85 ? -8.079 20.647 19.941 1.00 17.56 118 GLU A N 1
ATOM 588 C CA . GLU A 1 85 ? -6.838 20.967 19.233 1.00 18.34 118 GLU A CA 1
ATOM 589 C C . GLU A 1 85 ? -5.905 21.860 20.045 1.00 16.76 118 GLU A C 1
ATOM 590 O O . GLU A 1 85 ? -5.305 22.788 19.498 1.00 18.97 118 GLU A O 1
ATOM 596 N N . VAL A 1 86 ? -5.782 21.598 21.341 1.00 15.66 119 VAL A N 1
ATOM 597 C CA . VAL A 1 86 ? -4.991 22.496 22.175 1.00 14.76 119 VAL A CA 1
ATOM 598 C C . VAL A 1 86 ? -3.512 22.490 21.789 1.00 14.82 119 VAL A C 1
ATOM 599 O O . VAL A 1 86 ? -2.995 21.497 21.272 1.00 16.99 119 VAL A O 1
ATOM 603 N N . LEU A 1 87 ? -2.850 23.615 22.036 1.00 14.77 120 LEU A N 1
ATOM 604 C CA . LEU A 1 87 ? -1.449 23.801 21.662 1.00 13.95 120 LEU A CA 1
ATOM 605 C C . LEU A 1 87 ? -0.484 23.139 22.643 1.00 14.09 120 LEU A C 1
ATOM 606 O O . LEU A 1 87 ? 0.648 22.794 22.274 1.00 15.61 120 LEU A O 1
ATOM 611 N N . ALA A 1 88 ? -0.935 22.980 23.884 1.00 12.48 121 ALA A N 1
ATOM 612 C CA . ALA A 1 88 ? -0.172 22.336 24.945 1.00 12.27 121 ALA A CA 1
ATOM 613 C C . ALA A 1 88 ? -1.148 21.985 26.055 1.00 11.69 121 ALA A C 1
ATOM 614 O O . ALA A 1 88 ? -2.211 22.610 26.168 1.00 12.82 121 ALA A O 1
ATOM 616 N N . VAL A 1 89 ? -0.793 20.988 26.862 1.00 11.13 122 VAL A N 1
ATOM 617 C CA . VAL A 1 89 ? -1.557 20.599 28.038 1.00 11.24 122 VAL A CA 1
ATOM 618 C C . VAL A 1 89 ? -0.702 21.021 29.221 1.00 10.00 122 VAL A C 1
ATOM 619 O O . VAL A 1 89 ? 0.446 20.578 29.372 1.00 12.31 122 VAL A O 1
ATOM 623 N N . VAL A 1 90 ? -1.255 21.895 30.054 1.00 9.90 123 VAL A N 1
ATOM 624 C CA A VAL A 1 90 ? -0.453 22.621 31.033 0.57 9.49 123 VAL A CA 1
ATOM 625 C CA B VAL A 1 90 ? -0.474 22.655 31.017 0.43 10.79 123 VAL A CA 1
ATOM 626 C C . VAL A 1 90 ? -0.970 22.448 32.453 1.00 8.96 123 VAL A C 1
ATOM 627 O O . VAL A 1 90 ? -2.167 22.568 32.732 1.00 10.21 123 VAL A O 1
ATOM 634 N N . GLY A 1 91 ? -0.050 22.140 33.360 1.00 9.65 124 GLY A N 1
ATOM 635 C CA . GLY A 1 91 ? -0.350 22.154 34.777 1.00 10.57 124 GLY A CA 1
ATOM 636 C C . GLY A 1 91 ? -1.208 21.049 35.364 1.00 8.44 124 GLY A C 1
ATOM 637 O O . GLY A 1 91 ? -1.673 21.200 36.489 1.00 10.08 124 GLY A O 1
ATOM 638 N N . ASN A 1 92 ? -1.418 19.950 34.638 1.00 8.95 125 ASN A N 1
ATOM 639 C CA . ASN A 1 92 ? -2.273 18.875 35.154 1.00 9.03 125 ASN A CA 1
ATOM 640 C C . ASN A 1 92 ? -1.784 18.388 36.513 1.00 8.10 125 ASN A C 1
ATOM 641 O O . ASN A 1 92 ? -0.588 18.169 36.697 1.00 8.54 125 ASN A O 1
ATOM 646 N N . VAL A 1 93 ? -2.691 18.175 37.448 1.00 8.77 126 VAL A N 1
ATOM 647 C CA . VAL A 1 93 ? -2.343 17.618 38.752 1.00 8.59 126 VAL A CA 1
ATOM 648 C C . VAL A 1 93 ? -2.218 16.095 38.729 1.00 7.90 126 VAL A C 1
ATOM 649 O O . VAL A 1 93 ? -3.143 15.399 38.308 1.00 9.24 126 VAL A O 1
ATOM 653 N N . GLY A 1 94 ? -1.080 15.589 39.202 1.00 7.74 127 GLY A N 1
ATOM 654 C CA . GLY A 1 94 ? -0.998 14.217 39.670 1.00 8.51 127 GLY A CA 1
ATOM 655 C C . GLY A 1 94 ? -0.146 13.243 38.885 1.00 8.04 127 GLY A C 1
ATOM 656 O O . GLY A 1 94 ? 0.094 13.404 37.689 1.00 8.61 127 GLY A O 1
ATOM 657 N N . THR A 1 95 ? 0.293 12.205 39.588 1.00 8.31 128 THR A N 1
ATOM 658 C CA . THR A 1 95 ? 1.143 11.164 39.023 1.00 8.82 128 THR A CA 1
ATOM 659 C C . THR A 1 95 ? 0.376 10.044 38.305 1.00 9.21 128 THR A C 1
ATOM 660 O O . THR A 1 95 ? 0.632 9.804 37.125 1.00 9.94 128 THR A O 1
ATOM 664 N N . PRO A 1 96 ? -0.568 9.364 38.989 1.00 8.72 129 PRO A N 1
ATOM 665 C CA . PRO A 1 96 ? -1.291 8.338 38.228 1.00 10.44 129 PRO A CA 1
ATOM 666 C C . PRO A 1 96 ? -2.081 8.929 37.053 1.00 9.58 129 PRO A C 1
ATOM 667 O O . PRO A 1 96 ? -2.232 8.269 36.019 1.00 11.34 129 PRO A O 1
ATOM 671 N N . THR A 1 97 ? -2.560 10.157 37.209 1.00 9.38 130 THR A N 1
ATOM 672 C CA . THR A 1 97 ? -3.213 10.867 36.115 1.00 9.81 130 THR A CA 1
ATOM 673 C C . THR A 1 97 ? -2.212 11.161 34.981 1.00 10.13 130 THR A C 1
ATOM 674 O O . THR A 1 97 ? -2.495 10.871 33.813 1.00 11.05 130 THR A O 1
ATOM 678 N N . ALA A 1 98 ? -1.037 11.702 35.300 1.00 9.25 131 ALA A N 1
ATOM 679 C CA . ALA A 1 98 ? -0.019 11.958 34.274 1.00 10.44 131 ALA A CA 1
ATOM 680 C C . ALA A 1 98 ? 0.379 10.683 33.541 1.00 10.06 131 ALA A C 1
ATOM 681 O O . ALA A 1 98 ? 0.611 10.699 32.333 1.00 11.36 131 ALA A O 1
ATOM 683 N N . ILE A 1 99 ? 0.475 9.575 34.260 1.00 10.19 132 ILE A N 1
ATOM 684 C CA . ILE A 1 99 ? 0.892 8.332 33.634 1.00 11.36 132 ILE A CA 1
ATOM 685 C C . ILE A 1 99 ? -0.119 7.894 32.559 1.00 11.14 132 ILE A C 1
ATOM 686 O O . ILE A 1 99 ? 0.259 7.363 31.509 1.00 12.62 132 ILE A O 1
ATOM 691 N N . THR A 1 100 ? -1.400 8.151 32.807 1.00 11.66 133 THR A N 1
ATOM 692 C CA . THR A 1 100 ? -2.445 7.954 31.805 1.00 12.74 133 THR A CA 1
ATOM 693 C C . THR A 1 100 ? -2.408 9.016 30.691 1.00 12.39 133 THR A C 1
ATOM 694 O O . THR A 1 100 ? -2.618 8.709 29.509 1.00 13.25 133 THR A O 1
ATOM 698 N N . ALA A 1 101 ? -2.138 10.262 31.064 1.00 11.96 134 ALA A N 1
ATOM 699 C CA . ALA A 1 101 ? -2.214 11.368 30.125 1.00 11.74 134 ALA A CA 1
ATOM 700 C C . ALA A 1 101 ? -1.064 11.409 29.130 1.00 11.80 134 ALA A C 1
ATOM 701 O O . ALA A 1 101 ? -1.255 11.746 27.959 1.00 13.14 134 ALA A O 1
ATOM 703 N N . ILE A 1 102 ? 0.138 11.105 29.602 1.00 12.65 135 ILE A N 1
ATOM 704 C CA . ILE A 1 102 ? 1.341 11.291 28.802 1.00 13.51 135 ILE A CA 1
ATOM 705 C C . ILE A 1 102 ? 1.362 10.546 27.459 1.00 13.98 135 ILE A C 1
ATOM 706 O O . ILE A 1 102 ? 1.729 11.143 26.447 1.00 14.68 135 ILE A O 1
ATOM 711 N N . PRO A 1 103 ? 0.950 9.260 27.420 1.00 13.21 136 PRO A N 1
ATOM 712 C CA . PRO A 1 103 ? 0.954 8.600 26.107 1.00 16.21 136 PRO A CA 1
ATOM 713 C C . PRO A 1 103 ? 0.047 9.290 25.088 1.00 15.46 136 PRO A C 1
ATOM 714 O O . PRO A 1 103 ? 0.326 9.248 23.892 1.00 17.55 136 PRO A O 1
ATOM 718 N N . ILE A 1 104 ? -1.027 9.913 25.558 1.00 15.56 137 ILE A N 1
ATOM 719 C CA . ILE A 1 104 ? -1.945 10.613 24.668 1.00 15.71 137 ILE A CA 1
ATOM 720 C C . ILE A 1 104 ? -1.297 11.900 24.152 1.00 15.76 137 ILE A C 1
ATOM 721 O O . ILE A 1 104 ? -1.384 12.215 22.966 1.00 16.63 137 ILE A O 1
ATOM 726 N N . ALA A 1 105 ? -0.618 12.626 25.033 1.00 14.89 138 ALA A N 1
ATOM 727 C CA . ALA A 1 105 ? 0.143 13.802 24.621 1.00 15.68 138 ALA A CA 1
ATOM 728 C C . ALA A 1 105 ? 1.238 13.416 23.630 1.00 16.82 138 ALA A C 1
ATOM 729 O O . ALA A 1 105 ? 1.417 14.077 22.605 1.00 16.61 138 ALA A O 1
ATOM 731 N N . GLN A 1 106 ? 1.955 12.334 23.916 1.00 15.84 139 GLN A N 1
ATOM 732 C CA A GLN A 1 106 ? 3.027 11.885 23.035 0.55 17.61 139 GLN A CA 1
ATOM 733 C CA B GLN A 1 106 ? 3.035 11.886 23.040 0.45 17.53 139 GLN A CA 1
ATOM 734 C C . GLN A 1 106 ? 2.530 11.509 21.647 1.00 19.34 139 GLN A C 1
ATOM 735 O O . GLN A 1 106 ? 3.112 11.915 20.640 1.00 18.97 139 GLN A O 1
ATOM 746 N N . GLN A 1 107 ? 1.447 10.738 21.584 1.00 17.96 140 GLN A N 1
ATOM 747 C CA . GLN A 1 107 ? 0.956 10.279 20.290 1.00 19.25 140 GLN A CA 1
ATOM 748 C C . GLN A 1 107 ? 0.399 11.415 19.440 1.00 19.11 140 GLN A C 1
ATOM 749 O O . GLN A 1 107 ? 0.412 11.336 18.218 1.00 21.39 140 GLN A O 1
ATOM 755 N N . THR A 1 108 ? -0.046 12.486 20.089 1.00 18.84 141 THR A N 1
ATOM 756 C CA . THR A 1 108 ? -0.545 13.649 19.364 1.00 18.47 141 THR A CA 1
ATOM 757 C C . THR A 1 108 ? 0.503 14.756 19.259 1.00 18.44 141 THR A C 1
ATOM 758 O O . THR A 1 108 ? 0.220 15.834 18.730 1.00 18.01 141 THR A O 1
ATOM 762 N N . LYS A 1 109 ? 1.705 14.473 19.758 1.00 18.98 142 LYS A N 1
ATOM 763 C CA . LYS A 1 109 ? 2.822 15.422 19.732 1.00 18.64 142 LYS A CA 1
ATOM 764 C C . LYS A 1 109 ? 2.463 16.750 20.404 1.00 17.98 142 LYS A C 1
ATOM 765 O O . LYS A 1 109 ? 2.830 17.826 19.932 1.00 18.30 142 LYS A O 1
ATOM 771 N N . THR A 1 110 ? 1.740 16.652 21.511 1.00 14.88 143 THR A N 1
ATOM 772 C CA . THR A 1 110 ? 1.283 17.821 22.248 1.00 13.79 143 THR A CA 1
ATOM 773 C C . THR A 1 110 ? 2.177 18.032 23.463 1.00 13.64 143 THR A C 1
ATOM 774 O O . THR A 1 110 ? 2.284 17.140 24.302 1.00 13.65 143 THR A O 1
ATOM 778 N N . PRO A 1 111 ? 2.810 19.213 23.586 1.00 13.05 144 PRO A N 1
ATOM 779 C CA . PRO A 1 111 ? 3.627 19.473 24.781 1.00 13.83 144 PRO A CA 1
ATOM 780 C C . PRO A 1 111 ? 2.811 19.311 26.058 1.00 11.38 144 PRO A C 1
ATOM 781 O O . PRO A 1 111 ? 1.660 19.750 26.132 1.00 12.44 144 PRO A O 1
ATOM 785 N N . PHE A 1 112 ? 3.419 18.663 27.048 1.00 10.89 145 PHE A N 1
ATOM 786 C C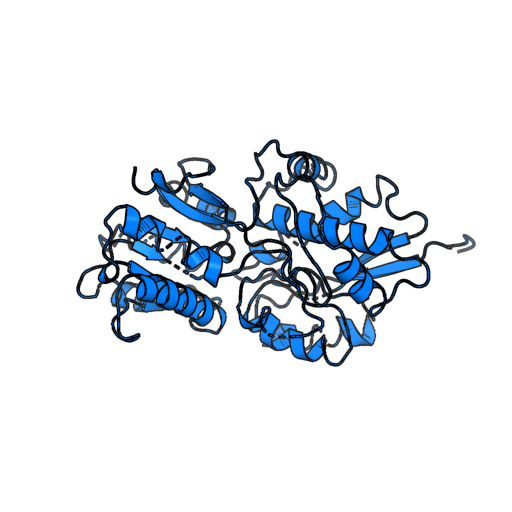A . PHE A 1 112 ? 2.802 18.372 28.330 1.00 10.56 145 PHE A CA 1
ATOM 787 C C . PHE A 1 112 ? 3.677 19.122 29.342 1.00 9.62 145 PHE A C 1
ATOM 788 O O . PHE A 1 112 ? 4.728 18.624 29.771 1.00 11.02 145 PHE A O 1
ATOM 796 N N . PHE A 1 113 ? 3.272 20.348 29.674 1.00 9.79 146 PHE A N 1
ATOM 797 C CA . PHE A 1 113 ? 4.163 21.312 30.311 1.00 10.70 146 PHE A CA 1
ATOM 798 C C . PHE A 1 113 ? 3.717 21.703 31.713 1.00 9.04 146 PHE A C 1
ATOM 799 O O . PHE A 1 113 ? 2.551 22.041 31.936 1.00 9.58 146 PHE A O 1
ATOM 807 N N . GLY A 1 114 ? 4.650 21.642 32.661 1.00 9.52 147 GLY A N 1
ATOM 808 C CA . GLY A 1 114 ? 4.415 22.157 33.999 1.00 9.41 147 GLY A CA 1
ATOM 809 C C . GLY A 1 114 ? 3.447 21.363 34.847 1.00 9.28 147 GLY A C 1
ATOM 810 O O . GLY A 1 114 ? 2.760 21.925 35.701 1.00 8.55 147 GLY A O 1
ATOM 811 N N . ALA A 1 115 ? 3.391 20.056 34.632 1.00 8.74 148 ALA A N 1
ATOM 812 C CA . ALA A 1 115 ? 2.496 19.214 35.421 1.00 9.05 148 ALA A CA 1
ATOM 813 C C . ALA A 1 115 ? 2.801 19.298 36.923 1.00 8.05 148 ALA A C 1
ATOM 814 O O . ALA A 1 115 ? 3.965 19.277 37.339 1.00 8.32 148 ALA A O 1
ATOM 816 N N . PHE A 1 116 ? 1.748 19.395 37.726 1.00 8.42 149 PHE A N 1
ATOM 817 C CA . PHE A 1 116 ? 1.854 19.436 39.186 1.00 8.27 149 PHE A CA 1
ATOM 818 C C . PHE A 1 116 ? 2.049 18.006 39.685 1.00 7.64 149 PHE A C 1
ATOM 819 O O . PHE A 1 116 ? 1.110 17.318 40.087 1.00 8.17 149 PHE A O 1
ATOM 827 N N . THR A 1 117 ? 3.296 17.563 39.582 1.00 8.04 150 THR A N 1
ATOM 828 C CA . THR A 1 117 ? 3.714 16.233 40.015 1.00 8.05 150 THR A CA 1
ATOM 829 C C . THR A 1 117 ? 5.222 16.148 39.887 1.00 7.66 150 THR A C 1
ATOM 830 O O . THR A 1 117 ? 5.785 16.495 38.847 1.00 8.16 150 THR A O 1
ATOM 834 N N . GLY A 1 118 ? 5.877 15.688 40.948 1.00 7.90 151 GLY A N 1
ATOM 835 C CA . GLY A 1 118 ? 7.310 15.482 40.953 1.00 8.04 151 GLY A CA 1
ATOM 836 C C . GLY A 1 118 ? 7.762 14.089 40.578 1.00 8.04 151 GLY A C 1
ATOM 837 O O . GLY A 1 118 ? 8.902 13.735 40.859 1.00 8.87 151 GLY A O 1
ATOM 838 N N . ALA A 1 119 ? 6.896 13.311 39.934 1.00 8.47 152 ALA A N 1
ATOM 839 C CA . ALA A 1 119 ? 7.202 11.908 39.716 1.00 9.36 152 ALA A CA 1
ATOM 840 C C . ALA A 1 119 ? 8.356 11.696 38.753 1.00 9.25 152 ALA A C 1
ATOM 841 O O . ALA A 1 119 ? 8.516 12.408 37.753 1.00 9.69 152 ALA A O 1
ATOM 843 N N . SER A 1 120 ? 9.121 10.662 39.032 1.00 10.32 153 SER A N 1
ATOM 844 C CA . SER A 1 120 ? 10.240 10.327 38.182 1.00 12.28 153 SER A CA 1
ATOM 845 C C . SER A 1 120 ? 9.782 9.901 36.787 1.00 11.44 153 SER A C 1
ATOM 846 O O . SER A 1 120 ? 10.554 10.025 35.836 1.00 13.26 153 SER A O 1
ATOM 849 N N . ALA A 1 121 ? 8.548 9.421 36.655 1.00 12.30 154 ALA A N 1
ATOM 850 C CA . ALA A 1 121 ? 8.028 9.019 35.345 1.00 14.89 154 ALA A CA 1
ATOM 851 C C . ALA A 1 121 ? 8.043 10.164 34.329 1.00 14.43 154 ALA A C 1
ATOM 852 O O . ALA A 1 121 ? 8.150 9.925 33.124 1.00 18.41 154 ALA A O 1
ATOM 854 N N . LEU A 1 122 ? 7.945 11.398 34.809 1.00 12.02 155 LEU A N 1
ATOM 855 C CA . LEU A 1 122 ? 7.966 12.563 33.928 1.00 12.35 155 LEU A CA 1
ATOM 856 C C . LEU A 1 122 ? 9.384 13.045 33.635 1.00 13.35 155 LEU A C 1
ATOM 857 O O . LEU A 1 122 ? 9.567 14.020 32.899 1.00 12.92 155 LEU A O 1
ATOM 862 N N . ARG A 1 123 ? 10.377 12.356 34.193 1.00 12.09 156 ARG A N 1
ATOM 863 C CA . ARG A 1 123 ? 11.733 12.889 34.281 1.00 13.48 156 ARG A CA 1
ATOM 864 C C . ARG A 1 123 ? 12.780 11.903 33.779 1.00 17.89 156 ARG A C 1
ATOM 865 O O . ARG A 1 123 ? 13.966 12.044 34.072 1.00 27.90 156 ARG A O 1
ATOM 873 N N . LYS A 1 124 ? 12.340 10.909 33.019 1.00 21.78 157 LYS A N 1
ATOM 874 C CA . LYS A 1 124 ? 13.265 9.956 32.416 1.00 29.00 157 LYS A CA 1
ATOM 875 C C . LYS A 1 124 ? 14.110 10.634 31.340 1.00 33.85 157 LYS A C 1
ATOM 876 O O . LYS A 1 124 ? 15.113 11.285 31.641 1.00 40.88 157 LYS A O 1
ATOM 880 N N . VAL A 1 128 ? 9.505 10.360 26.903 1.00 32.97 161 VAL A N 1
ATOM 881 C CA . VAL A 1 128 ? 8.754 11.535 27.338 1.00 28.54 161 VAL A CA 1
ATOM 882 C C . VAL A 1 128 ? 9.308 12.830 26.740 1.00 26.97 161 VAL A C 1
ATOM 883 O O . VAL A 1 128 ? 9.463 13.836 27.433 1.00 23.38 161 VAL A O 1
ATOM 887 N N . GLU A 1 129 ? 9.578 12.801 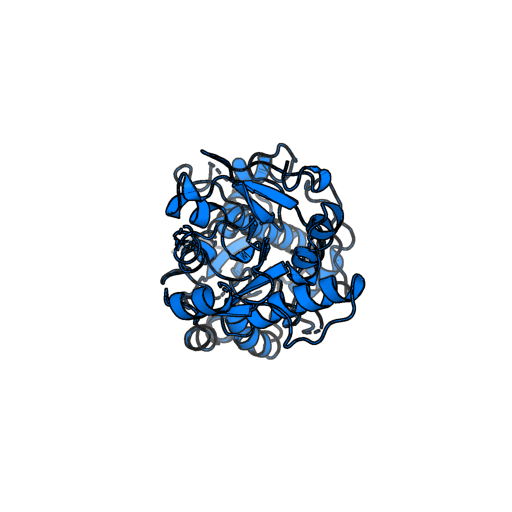25.439 1.00 22.63 162 GLU A N 1
ATOM 888 C CA . GLU A 1 129 ? 10.152 13.953 24.749 1.00 24.96 162 GLU A CA 1
ATOM 889 C C . GLU A 1 129 ? 9.268 15.200 24.837 1.00 29.97 162 GLU A C 1
ATOM 890 O O . GLU A 1 129 ? 9.773 16.321 24.845 1.00 29.07 162 GLU A O 1
ATOM 896 N N . PHE A 1 130 ? 7.956 15.001 24.916 1.00 16.58 163 PHE A N 1
ATOM 897 C CA . PHE A 1 130 ? 7.008 16.119 24.983 1.00 15.83 163 PHE A CA 1
ATOM 898 C C . PHE A 1 130 ? 6.705 16.583 26.394 1.00 14.50 163 PHE A C 1
ATOM 899 O O . PHE A 1 130 ? 5.969 17.547 26.596 1.00 15.68 163 PHE A O 1
ATOM 907 N N . VAL A 1 131 ? 7.298 15.917 27.372 1.00 13.06 164 VAL A N 1
ATOM 908 C CA . VAL A 1 131 ? 7.071 16.264 28.766 1.00 12.71 164 VAL A CA 1
ATOM 909 C C . VAL A 1 131 ? 8.161 17.214 29.257 1.00 12.44 164 VAL A C 1
ATOM 910 O O . VAL A 1 131 ? 9.346 16.840 29.337 1.00 14.92 164 VAL A O 1
ATOM 914 N N . ILE A 1 132 ? 7.764 18.441 29.580 1.00 10.44 165 ILE A N 1
ATOM 915 C CA . ILE A 1 132 ? 8.692 19.484 29.997 1.00 10.84 165 ILE A CA 1
ATOM 916 C C . ILE A 1 132 ? 8.208 20.033 31.326 1.00 10.12 165 ILE A C 1
ATOM 917 O O . ILE A 1 132 ? 7.044 20.411 31.467 1.00 10.41 165 ILE A O 1
ATOM 922 N N . ASN A 1 133 ? 9.104 20.037 32.307 1.00 9.82 166 ASN A N 1
ATOM 923 C CA . ASN A 1 133 ? 8.758 20.319 33.692 1.00 9.81 166 ASN A CA 1
ATOM 924 C C . ASN A 1 133 ? 9.374 21.608 34.202 1.00 8.76 166 ASN A C 1
ATOM 925 O O . ASN A 1 133 ? 10.487 21.966 33.820 1.00 10.65 166 ASN A O 1
ATOM 930 N N . TYR A 1 134 ? 8.642 22.295 35.078 1.00 9.28 167 TYR A N 1
ATOM 931 C CA . TYR A 1 134 ? 9.201 23.374 35.885 1.00 9.63 167 TYR A CA 1
ATOM 932 C C . TYR A 1 134 ? 9.838 22.839 37.179 1.00 8.79 167 TYR A C 1
ATOM 933 O O . TYR A 1 134 ? 10.994 23.125 37.480 1.00 9.80 167 TYR A O 1
ATOM 942 N N . ARG A 1 135 ? 9.062 22.086 37.949 1.00 8.39 168 ARG A N 1
ATOM 943 C CA . ARG A 1 135 ? 9.366 21.851 39.361 1.00 9.16 168 ARG A CA 1
ATOM 944 C C . ARG A 1 135 ? 10.391 20.767 39.630 1.00 7.81 168 ARG A C 1
ATOM 945 O O . ARG A 1 135 ? 10.549 19.816 38.868 1.00 8.72 168 ARG A O 1
ATOM 953 N N . ALA A 1 136 ? 11.059 20.912 40.770 1.00 8.47 169 ALA A N 1
ATOM 954 C CA . ALA A 1 136 ? 11.892 19.865 41.337 1.00 8.98 169 ALA A CA 1
ATOM 955 C C . ALA A 1 136 ? 11.069 18.599 41.541 1.00 8.30 169 ALA A C 1
ATOM 956 O O . ALA A 1 136 ? 9.832 18.633 41.584 1.00 9.04 169 ALA A O 1
ATOM 958 N N . SER A 1 137 ? 11.766 17.483 41.684 1.00 8.51 170 SER A N 1
ATOM 959 C CA . SER A 1 137 ? 11.153 16.166 41.758 1.00 9.32 170 SER A CA 1
ATOM 960 C C . SER A 1 137 ? 10.912 15.685 43.185 1.00 8.25 170 SER A C 1
ATOM 961 O O . SER A 1 137 ? 11.457 16.240 44.145 1.00 9.12 170 SER A O 1
ATOM 964 N N . TYR A 1 138 ? 10.124 14.619 43.320 1.00 8.59 171 TYR A N 1
ATOM 965 C CA . TYR A 1 138 ? 9.941 13.995 44.633 1.00 9.05 171 TYR A CA 1
ATOM 966 C C . TYR A 1 138 ? 11.259 13.409 45.143 1.00 9.01 171 TYR A C 1
ATOM 967 O O . TYR A 1 138 ? 11.511 13.420 46.356 1.00 9.03 171 TYR A O 1
ATOM 976 N N . ALA A 1 139 ? 12.089 12.884 44.241 1.00 8.46 172 ALA A N 1
ATOM 977 C CA . ALA A 1 139 ? 13.406 12.402 44.643 1.00 9.16 172 ALA A CA 1
ATOM 978 C C . ALA A 1 139 ? 14.201 13.535 45.295 1.00 8.85 172 ALA A C 1
ATOM 979 O O . ALA A 1 139 ? 14.865 13.332 46.319 1.00 9.65 172 ALA A O 1
ATOM 981 N N . GLU A 1 140 ? 14.151 14.718 44.694 1.00 9.18 173 GLU A N 1
ATOM 982 C CA . GLU A 1 140 ? 14.855 15.871 45.251 1.00 9.28 173 GLU A CA 1
ATOM 983 C C . GLU A 1 140 ? 14.266 16.344 46.582 1.00 9.24 173 GLU A C 1
ATOM 984 O O . GLU A 1 140 ? 15.003 16.695 47.497 1.00 9.52 173 GLU A O 1
ATOM 990 N N . GLU A 1 141 ? 12.943 16.346 46.705 1.00 8.03 174 GLU A N 1
ATOM 991 C CA . GLU A 1 141 ? 12.327 16.754 47.966 1.00 8.59 174 GLU A CA 1
ATOM 992 C C . GLU A 1 141 ? 12.686 15.796 49.087 1.00 8.95 174 GLU A C 1
ATOM 993 O O . GLU A 1 141 ? 13.059 16.219 50.192 1.00 9.39 174 GLU A O 1
ATOM 999 N N . THR A 1 142 ? 12.549 14.505 48.808 1.00 8.75 175 THR A N 1
ATOM 1000 C CA . THR A 1 142 ? 12.815 13.490 49.831 1.00 9.48 175 THR A CA 1
ATOM 1001 C C . THR A 1 142 ? 14.282 13.408 50.211 1.00 10.21 175 THR A C 1
ATOM 1002 O O . THR A 1 142 ? 14.608 13.134 51.365 1.00 11.22 175 THR A O 1
ATOM 1006 N N . ALA A 1 143 ? 15.173 13.654 49.260 1.00 9.52 176 ALA A N 1
ATOM 1007 C CA . ALA A 1 143 ? 16.598 13.692 49.574 1.00 10.05 176 ALA A CA 1
ATOM 1008 C C . ALA A 1 143 ? 16.873 14.829 50.549 1.00 9.30 176 ALA A C 1
ATOM 1009 O O . ALA A 1 143 ? 17.626 14.661 51.513 1.00 10.50 176 ALA A O 1
ATOM 1011 N N . ALA A 1 144 ? 16.289 15.993 50.294 1.00 10.28 177 ALA A N 1
ATOM 1012 C CA . ALA A 1 144 ? 16.496 17.135 51.181 1.00 10.19 177 ALA A CA 1
ATOM 1013 C C . ALA A 1 144 ? 16.003 16.830 52.597 1.00 9.80 177 ALA A C 1
ATOM 1014 O O . ALA A 1 144 ? 16.691 17.120 53.574 1.00 11.00 177 ALA A O 1
ATOM 1024 N N . VAL A 1 146 ? 15.512 13.779 54.046 1.00 10.09 179 VAL A N 1
ATOM 1025 C CA . VAL A 1 146 ? 16.264 12.716 54.693 1.00 10.46 179 VAL A CA 1
ATOM 1026 C C . VAL A 1 146 ? 17.629 13.221 55.140 1.00 11.09 179 VAL A C 1
ATOM 1027 O O . VAL A 1 146 ? 18.046 12.958 56.275 1.00 12.24 179 VAL A O 1
ATOM 1031 N N . ASP A 1 147 ? 18.331 13.946 54.273 1.00 10.40 180 ASP A N 1
ATOM 1032 C CA . ASP A 1 147 ? 19.640 14.457 54.658 1.00 11.93 180 ASP A CA 1
ATOM 1033 C C . ASP A 1 147 ? 19.530 15.365 55.878 1.00 11.64 180 ASP A C 1
ATOM 1034 O O . ASP A 1 147 ? 20.364 15.306 56.779 1.00 12.31 180 ASP A O 1
ATOM 1039 N N . ALA A 1 148 ? 18.494 16.198 55.911 1.00 11.14 181 ALA A N 1
ATOM 1040 C CA . ALA A 1 148 ? 18.331 17.121 57.029 1.00 11.43 181 ALA A CA 1
ATOM 1041 C C . ALA A 1 148 ? 17.979 16.401 58.327 1.00 12.10 181 ALA A C 1
ATOM 1042 O O . ALA A 1 148 ? 18.449 16.782 59.393 1.00 13.41 181 ALA A O 1
ATOM 1044 N N . LEU A 1 149 ? 17.147 15.368 58.235 1.00 11.97 182 LEU A N 1
ATOM 1045 C CA . LEU A 1 149 ? 16.792 14.579 59.407 1.00 12.46 182 LEU A CA 1
ATOM 1046 C C . LEU A 1 149 ? 18.012 13.881 59.993 1.00 12.39 182 LEU A C 1
ATOM 1047 O O . LEU A 1 149 ? 18.237 13.907 61.203 1.00 13.05 182 LEU A O 1
ATOM 1052 N N . VAL A 1 150 ? 18.786 13.243 59.123 1.00 12.94 183 VAL A N 1
ATOM 1053 C CA . VAL A 1 150 ? 19.967 12.519 59.563 1.00 14.36 183 VAL A CA 1
ATOM 1054 C C . VAL A 1 150 ? 20.995 13.477 60.157 1.00 13.99 183 VAL A C 1
ATOM 1055 O O . VAL A 1 150 ? 21.643 13.14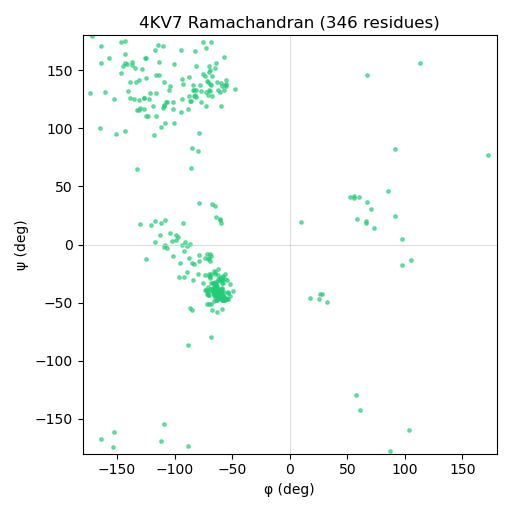9 61.142 1.00 15.18 183 VAL A O 1
ATOM 1059 N N . ALA A 1 151 ? 21.121 14.671 59.590 1.00 14.51 184 ALA A N 1
ATOM 1060 C CA . ALA A 1 151 ? 22.050 15.660 60.133 1.00 16.22 184 ALA A CA 1
ATOM 1061 C C . ALA A 1 151 ? 21.671 16.077 61.562 1.00 15.78 184 ALA A C 1
ATOM 1062 O O . ALA A 1 151 ? 22.526 16.493 62.338 1.00 18.47 184 ALA A O 1
ATOM 1064 N N . LYS A 1 152 ? 20.387 15.960 61.899 1.00 15.58 185 LYS A N 1
ATOM 1065 C CA . LYS A 1 152 ? 19.902 16.308 63.231 1.00 17.25 185 LYS A CA 1
ATOM 1066 C C . LYS A 1 152 ? 19.911 15.124 64.193 1.00 18.87 185 LYS A C 1
ATOM 1067 O O . LYS A 1 152 ? 19.502 15.253 65.348 1.00 23.08 185 LYS A O 1
ATOM 1073 N N . GLY A 1 153 ? 20.384 13.972 63.730 1.00 18.04 186 GLY A N 1
ATOM 1074 C CA . GLY A 1 153 ? 20.551 12.828 64.611 1.00 19.12 186 GLY A CA 1
ATOM 1075 C C . GLY A 1 153 ? 19.415 11.821 64.575 1.00 17.06 186 GLY A C 1
ATOM 1076 O O . GLY A 1 153 ? 19.412 10.854 65.335 1.00 19.40 186 GLY A O 1
ATOM 1077 N N . ILE A 1 154 ? 18.445 12.030 63.695 1.00 17.05 187 ILE A N 1
ATOM 1078 C CA . ILE A 1 154 ? 17.443 11.004 63.452 1.00 15.66 187 ILE A CA 1
ATOM 1079 C C . ILE A 1 154 ? 18.135 9.869 62.706 1.00 17.10 187 ILE A C 1
ATOM 1080 O O . ILE A 1 154 ? 18.838 10.100 61.719 1.00 18.16 187 ILE A O 1
ATOM 1085 N N . LYS A 1 155 ? 17.984 8.650 63.204 1.00 15.61 188 LYS A N 1
ATOM 1086 C CA . LYS A 1 155 ? 18.617 7.506 62.561 1.00 16.42 188 LYS A CA 1
ATOM 1087 C C . LYS A 1 155 ? 17.860 7.128 61.304 1.00 16.17 188 LYS A C 1
ATOM 1088 O O . LYS A 1 155 ? 16.642 7.278 61.254 1.00 14.22 188 LYS A O 1
ATOM 1094 N N . PRO A 1 156 ? 18.579 6.640 60.274 1.00 14.95 189 PRO A N 1
ATOM 1095 C CA . PRO A 1 156 ? 17.892 6.205 59.055 1.00 15.80 189 PRO A CA 1
ATOM 1096 C C . PRO A 1 156 ? 16.716 5.263 59.333 1.00 15.37 189 PRO A C 1
ATOM 1097 O O . PRO A 1 156 ? 15.669 5.406 58.700 1.00 15.63 189 PRO A O 1
ATOM 1101 N N . GLU A 1 157 ? 16.878 4.349 60.286 1.00 15.62 190 GLU A N 1
ATOM 1102 C CA . GLU A 1 157 ? 15.838 3.383 60.623 1.00 16.20 190 GLU A CA 1
ATOM 1103 C C . GLU A 1 157 ? 14.629 3.997 61.327 1.00 16.22 190 GLU A C 1
ATOM 1104 O O . GLU A 1 157 ? 13.606 3.329 61.497 1.00 16.44 190 GLU A O 1
ATOM 1110 N N . GLU A 1 158 ? 14.756 5.251 61.757 1.00 14.45 191 GLU A N 1
ATOM 1111 C CA . GLU A 1 158 ? 13.696 5.957 62.477 1.00 14.01 191 GLU A CA 1
ATOM 1112 C C . GLU A 1 158 ? 12.860 6.851 61.562 1.00 12.20 191 GLU A C 1
ATOM 1113 O O . GLU A 1 158 ? 11.991 7.595 62.034 1.00 13.19 191 GLU A O 1
ATOM 1119 N N . ILE A 1 159 ? 13.109 6.775 60.257 1.00 12.04 192 ILE A N 1
ATOM 1120 C CA . ILE A 1 159 ? 12.363 7.560 59.283 1.00 11.12 192 ILE A CA 1
ATOM 1121 C C . ILE A 1 159 ? 11.313 6.679 58.623 1.00 11.82 192 ILE A C 1
ATOM 1122 O O . ILE A 1 159 ? 11.642 5.705 57.939 1.00 12.68 192 ILE A O 1
ATOM 1127 N N . GLY A 1 160 ? 10.046 7.029 58.833 1.00 11.22 193 GLY A N 1
ATOM 1128 C CA . GLY A 1 160 ? 8.933 6.280 58.276 1.00 11.45 193 GLY A CA 1
ATOM 1129 C C . GLY A 1 160 ? 8.204 7.040 57.187 1.00 11.08 193 GLY A C 1
ATOM 1130 O O . GLY A 1 160 ? 8.439 8.233 56.969 1.00 11.05 193 GLY A O 1
ATOM 1131 N N . PHE A 1 161 ? 7.301 6.342 56.506 1.00 10.15 194 PHE A N 1
ATOM 1132 C CA . PHE A 1 161 ? 6.592 6.904 55.361 1.00 9.34 194 PHE A CA 1
ATOM 1133 C C . PHE A 1 161 ? 5.108 6.607 55.460 1.00 9.41 194 PHE A C 1
ATOM 1134 O O . PHE A 1 161 ? 4.714 5.506 55.840 1.00 10.27 194 PHE A O 1
ATOM 1142 N N . PHE A 1 162 ? 4.298 7.602 55.102 1.00 8.95 195 PHE A N 1
ATOM 1143 C CA . PHE A 1 162 ? 2.848 7.453 54.990 1.00 8.98 195 PHE A CA 1
ATOM 1144 C C . PHE A 1 162 ? 2.505 7.891 53.585 1.00 9.03 195 PHE A C 1
ATOM 1145 O O . PHE A 1 162 ? 2.673 9.067 53.251 1.00 9.10 195 PHE A O 1
ATOM 1153 N N . THR A 1 163 ? 2.091 6.949 52.739 1.00 8.64 196 THR A N 1
ATOM 1154 C CA . THR A 1 163 ? 1.979 7.269 51.318 1.00 8.36 196 THR A CA 1
ATOM 1155 C C . THR A 1 163 ? 0.715 6.739 50.671 1.00 8.70 196 THR A C 1
ATOM 1156 O O . THR A 1 163 ? 0.146 5.734 51.088 1.00 9.97 196 THR A O 1
ATOM 1160 N N . GLN A 1 164 ? 0.317 7.405 49.601 1.00 8.47 197 GLN A N 1
ATOM 1161 C CA . GLN A 1 164 ? -0.827 6.988 48.814 1.00 8.42 197 GLN A CA 1
ATOM 1162 C C . GLN A 1 164 ? -0.489 5.682 48.108 1.00 8.18 197 GLN A C 1
ATOM 1163 O O . GLN A 1 164 ? 0.629 5.515 47.602 1.00 9.52 197 GLN A O 1
ATOM 1169 N N . ASN A 1 165 ? -1.425 4.746 48.088 1.00 9.46 198 ASN A N 1
ATOM 1170 C CA . ASN A 1 165 ? -1.145 3.400 47.611 1.00 10.78 198 ASN A CA 1
ATOM 1171 C C . ASN A 1 165 ? -1.300 3.292 46.099 1.00 10.46 198 ASN A C 1
ATOM 1172 O O . ASN A 1 165 ? -2.194 2.613 45.597 1.00 10.99 198 ASN A O 1
ATOM 1177 N N . ASP A 1 166 ? -0.418 3.987 45.387 1.00 10.39 199 ASP A N 1
ATOM 1178 C CA . ASP A 1 166 ? -0.444 4.054 43.931 1.00 9.49 199 ASP A CA 1
ATOM 1179 C C . ASP A 1 166 ? 0.897 4.577 43.449 1.00 9.95 199 ASP A C 1
ATOM 1180 O O . ASP A 1 166 ? 1.861 4.646 44.227 1.00 9.88 199 ASP A O 1
ATOM 1185 N N . SER A 1 167 ? 0.963 4.956 42.177 1.00 9.05 200 SER A N 1
ATOM 1186 C CA . SER A 1 167 ? 2.230 5.396 41.602 1.00 9.25 200 SER A CA 1
ATOM 1187 C C . SER A 1 167 ? 2.785 6.681 42.223 1.00 8.68 200 SER A C 1
ATOM 1188 O O . SER A 1 167 ? 4.000 6.913 42.182 1.00 9.53 200 SER A O 1
ATOM 1191 N N . TYR A 1 168 ? 1.932 7.529 42.793 1.00 8.85 201 TYR A N 1
ATOM 1192 C CA . TYR A 1 168 ? 2.397 8.724 43.492 1.00 8.21 201 TYR A CA 1
ATOM 1193 C C . TYR A 1 168 ? 3.141 8.329 44.759 1.00 7.95 201 TYR A C 1
ATOM 1194 O O . TYR A 1 168 ? 4.307 8.702 44.968 1.00 8.39 201 TYR A O 1
ATOM 1203 N N . GLY A 1 169 ? 2.468 7.578 45.619 1.00 8.18 202 GLY A N 1
ATOM 1204 C CA . GLY A 1 169 ? 3.084 7.172 46.861 1.00 9.76 202 GLY A CA 1
ATOM 1205 C C . GLY A 1 169 ? 4.312 6.322 46.623 1.00 8.29 202 GLY A C 1
ATOM 1206 O O . GLY A 1 169 ? 5.322 6.479 47.324 1.00 9.47 202 GLY A O 1
ATOM 1207 N N . ASP A 1 170 ? 4.243 5.421 45.651 1.00 9.22 203 ASP A N 1
ATOM 1208 C CA . ASP A 1 170 ? 5.403 4.617 45.279 1.00 10.21 203 ASP A CA 1
ATOM 1209 C C . ASP A 1 170 ? 6.600 5.510 44.960 1.00 9.29 203 ASP A C 1
ATOM 1210 O O . ASP A 1 170 ? 7.717 5.254 45.412 1.00 10.27 203 ASP A O 1
ATOM 1215 N N . ASP A 1 171 ? 6.377 6.546 44.156 1.00 9.27 204 ASP A N 1
ATOM 1216 C CA . ASP A 1 171 ? 7.478 7.384 43.711 1.00 9.38 204 ASP A CA 1
ATOM 1217 C C . ASP A 1 171 ? 8.137 8.130 44.870 1.00 8.48 204 ASP A C 1
ATOM 1218 O O . ASP A 1 171 ? 9.367 8.192 44.960 1.00 8.87 204 ASP A O 1
ATOM 1223 N N . GLY A 1 172 ? 7.332 8.688 45.767 1.00 9.39 205 GLY A N 1
ATOM 1224 C CA . GLY A 1 172 ? 7.878 9.365 46.930 1.00 9.63 205 GLY A CA 1
ATOM 1225 C C . GLY A 1 172 ? 8.601 8.416 47.873 1.00 8.89 205 GLY A C 1
ATOM 1226 O O . GLY A 1 172 ? 9.677 8.738 48.400 1.00 9.79 205 GLY A O 1
ATOM 1227 N N . PHE A 1 173 ? 8.008 7.249 48.096 1.00 9.05 206 PHE A N 1
ATOM 1228 C CA . PHE A 1 173 ? 8.636 6.217 48.907 1.00 9.71 206 PHE A CA 1
ATOM 1229 C C . PHE A 1 173 ? 9.987 5.805 48.337 1.00 9.63 206 PHE A C 1
ATOM 1230 O O . PHE A 1 173 ? 10.977 5.711 49.064 1.00 9.83 206 PHE A O 1
ATOM 1238 N N . PHE A 1 174 ? 10.030 5.548 47.042 1.00 9.89 207 PHE A N 1
ATOM 1239 C CA . PHE A 1 174 ? 11.279 5.148 46.415 1.00 10.66 207 PHE A CA 1
ATOM 1240 C C . PHE A 1 174 ? 12.332 6.251 46.484 1.00 9.03 207 PHE A C 1
ATOM 1241 O O . PHE A 1 174 ? 13.521 5.964 46.643 1.00 10.62 207 PHE A O 1
ATOM 1249 N N . GLY A 1 175 ? 11.907 7.510 46.400 1.00 10.18 208 GLY A N 1
ATOM 1250 C CA . GLY A 1 175 ? 12.821 8.624 46.607 1.00 11.90 208 GLY A CA 1
ATOM 1251 C C . GLY A 1 175 ? 13.390 8.616 48.016 1.00 9.30 208 GLY A C 1
ATOM 1252 O O . GLY A 1 175 ? 14.593 8.799 48.218 1.00 10.41 208 GLY A O 1
ATOM 1253 N N . GLY A 1 176 ? 12.534 8.398 49.003 1.00 10.12 209 GLY A N 1
ATOM 1254 C CA . GLY A 1 176 ? 12.982 8.313 50.379 1.00 10.14 209 GLY A CA 1
ATOM 1255 C C . GLY A 1 176 ? 13.935 7.157 50.622 1.00 9.36 209 GLY A C 1
ATOM 1256 O O . GLY A 1 176 ? 14.954 7.307 51.304 1.00 10.27 209 GLY A O 1
ATOM 1257 N N . LEU A 1 177 ? 13.617 6.004 50.042 1.00 9.70 210 LEU A N 1
ATOM 1258 C CA . LEU A 1 177 ? 14.456 4.820 50.132 1.00 11.00 210 LEU A CA 1
ATOM 1259 C C . LEU A 1 177 ? 15.853 5.095 49.581 1.00 10.11 210 LEU A C 1
ATOM 1260 O O . LEU A 1 177 ? 16.860 4.748 50.210 1.00 11.29 210 LEU A O 1
ATOM 1265 N N . ALA A 1 178 ? 15.921 5.701 48.397 1.00 10.30 211 ALA A N 1
ATOM 1266 C CA . ALA A 1 178 ? 17.211 6.025 47.795 1.00 11.30 211 ALA A CA 1
ATOM 1267 C C . ALA A 1 178 ? 18.005 6.980 48.683 1.00 10.58 211 ALA A C 1
ATOM 1268 O O . ALA A 1 178 ? 19.217 6.820 48.866 1.00 11.42 211 ALA A O 1
ATOM 1270 N N . ALA A 1 179 ? 17.328 7.964 49.257 1.00 10.19 212 ALA A N 1
ATOM 1271 C CA . ALA A 1 179 ? 18.012 8.934 50.099 1.00 10.77 212 ALA A CA 1
ATOM 1272 C C . ALA A 1 179 ? 18.549 8.288 51.375 1.00 10.47 212 ALA A C 1
ATOM 1273 O O . ALA A 1 179 ? 19.658 8.574 51.809 1.00 11.77 212 ALA A O 1
ATOM 1275 N N . ILE A 1 180 ? 17.755 7.406 51.971 1.00 10.38 213 ILE A N 1
ATOM 1276 C CA . ILE A 1 180 ? 18.173 6.674 53.162 1.00 10.90 213 ILE A CA 1
ATOM 1277 C C . ILE A 1 180 ? 19.379 5.780 52.854 1.00 11.57 213 ILE A C 1
ATOM 1278 O O . ILE A 1 180 ? 20.337 5.711 53.630 1.00 11.38 213 ILE A O 1
ATOM 1283 N N . ARG A 1 181 ? 19.327 5.113 51.702 1.00 11.82 214 ARG A N 1
ATOM 1284 C CA . ARG A 1 181 ? 20.380 4.185 51.301 1.00 13.42 214 ARG A CA 1
ATOM 1285 C C . ARG A 1 181 ? 21.728 4.847 51.118 1.00 12.98 214 ARG A C 1
ATOM 1286 O O . ARG A 1 181 ? 22.752 4.194 51.188 1.00 14.06 214 ARG A O 1
ATOM 1294 N N . ARG A 1 182 ? 21.747 6.152 50.901 1.00 12.84 215 ARG A N 1
ATOM 1295 C CA . ARG A 1 182 ? 23.012 6.845 50.796 1.00 14.19 215 ARG A CA 1
ATOM 1296 C C . ARG A 1 182 ? 23.710 6.891 52.152 1.00 12.90 215 ARG A C 1
ATOM 1297 O O . ARG A 1 182 ? 24.928 6.966 52.223 1.00 15.21 215 ARG A O 1
ATOM 1305 N N . HIS A 1 183 ? 22.916 6.845 53.223 1.00 13.26 216 HIS A N 1
ATOM 1306 C CA . HIS A 1 183 ? 23.432 6.889 54.592 1.00 12.55 216 HIS A CA 1
ATOM 1307 C C . HIS A 1 183 ? 23.609 5.521 55.234 1.00 14.30 216 HIS A C 1
ATOM 1308 O O . HIS A 1 183 ? 24.444 5.353 56.110 1.00 17.59 216 HIS A O 1
ATOM 1315 N N . GLN A 1 184 ? 22.809 4.554 54.815 1.00 14.31 217 GLN A N 1
ATOM 1316 C CA . GLN A 1 184 ? 22.827 3.248 55.464 1.00 16.74 217 GLN A CA 1
ATOM 1317 C C . GLN A 1 184 ? 22.209 2.221 54.544 1.00 16.62 217 GLN A C 1
ATOM 1318 O O . GLN A 1 184 ? 21.133 2.450 54.011 1.00 18.02 217 GLN A O 1
ATOM 1324 N N . SER A 1 185 ? 22.873 1.090 54.350 1.00 18.81 218 SER A N 1
ATOM 1325 C CA . SER A 1 185 ? 22.286 0.029 53.541 1.00 21.68 218 SER A CA 1
ATOM 1326 C C . SER A 1 185 ? 21.095 -0.599 54.266 1.00 22.10 218 SER A C 1
ATOM 1327 O O . SER A 1 185 ? 21.181 -0.937 55.446 1.00 23.23 218 SER A O 1
ATOM 1330 N N . VAL A 1 186 ? 19.986 -0.741 53.550 1.00 20.08 219 VAL A N 1
ATOM 1331 C CA . VAL A 1 186 ? 18.736 -1.236 54.118 1.00 19.72 219 VAL A CA 1
ATOM 1332 C C . VAL A 1 186 ? 17.997 -2.079 53.090 1.00 23.35 219 VAL A C 1
ATOM 1333 O O . VAL A 1 186 ? 18.166 -1.890 51.885 1.00 28.95 219 VAL A O 1
ATOM 1337 N N . LYS A 1 187 ? 17.177 -3.010 53.569 1.00 21.10 220 LYS A N 1
ATOM 1338 C CA . LYS A 1 187 ? 16.246 -3.723 52.703 1.00 20.60 220 LYS A CA 1
ATOM 1339 C C . LYS A 1 187 ? 14.959 -2.918 52.626 1.00 18.33 220 LYS A C 1
ATOM 1340 O O . LYS A 1 187 ? 14.543 -2.310 53.617 1.00 19.97 220 LYS A O 1
ATOM 1346 N N . VAL A 1 188 ? 14.319 -2.906 51.463 1.00 19.01 221 VAL A N 1
ATOM 1347 C CA . VAL A 1 188 ? 13.117 -2.093 51.301 1.00 17.62 221 VAL A CA 1
ATOM 1348 C C . VAL A 1 188 ? 12.018 -2.494 52.299 1.00 18.22 221 VAL A C 1
ATOM 1349 O O . VAL A 1 188 ? 11.280 -1.640 52.783 1.00 16.92 221 VAL A O 1
ATOM 1353 N N . SER A 1 189 ? 11.945 -3.779 52.641 1.00 21.44 222 SER A N 1
ATOM 1354 C CA . SER A 1 189 ? 10.906 -4.275 53.552 1.00 24.50 222 SER A CA 1
ATOM 1355 C C . SER A 1 189 ? 11.083 -3.781 54.990 1.00 20.68 222 SER A C 1
ATOM 1356 O O . SER A 1 189 ? 10.164 -3.891 55.806 1.00 22.38 222 SER A O 1
ATOM 1359 N N . SER A 1 190 ? 12.255 -3.234 55.300 1.00 19.50 223 SER A N 1
ATOM 1360 C CA A SER A 1 190 ? 12.547 -2.780 56.656 0.59 19.93 223 SER A CA 1
ATOM 1361 C CA B SER A 1 190 ? 12.556 -2.774 56.652 0.41 19.37 223 SER A CA 1
ATOM 1362 C C . SER A 1 190 ? 11.950 -1.407 56.968 1.00 17.43 223 SER A C 1
ATOM 1363 O O . SER A 1 190 ? 11.740 -1.070 58.128 1.00 18.23 223 SER A O 1
ATOM 1368 N N . LEU A 1 191 ? 11.685 -0.612 55.939 1.00 15.34 224 LEU A N 1
ATOM 1369 C CA . LEU A 1 191 ? 11.208 0.751 56.161 1.00 14.19 224 LEU A CA 1
ATOM 1370 C C . LEU A 1 191 ? 9.776 0.779 56.692 1.00 13.98 224 LEU A C 1
ATOM 1371 O O . LEU A 1 191 ? 8.922 0.015 56.235 1.00 15.22 224 LEU A O 1
ATOM 1376 N N . PRO A 1 192 ? 9.493 1.671 57.653 1.00 13.38 225 PRO A N 1
ATOM 1377 C CA . PRO A 1 192 ? 8.095 1.843 58.068 1.00 13.88 225 PRO A CA 1
ATOM 1378 C C . PRO A 1 192 ? 7.329 2.467 56.916 1.00 12.87 225 PRO A C 1
ATOM 1379 O O . PRO A 1 192 ? 7.758 3.484 56.386 1.00 12.84 225 PRO A O 1
ATOM 1383 N N . HIS A 1 193 ? 6.214 1.861 56.527 1.00 12.62 226 HIS A N 1
ATOM 1384 C CA . HIS A 1 193 ? 5.492 2.320 55.355 1.00 12.87 226 HIS A CA 1
ATOM 1385 C C . HIS A 1 193 ? 3.997 2.034 55.466 1.00 14.52 226 HIS A C 1
ATOM 1386 O O . HIS A 1 193 ? 3.540 0.933 55.156 1.00 19.08 226 HIS A O 1
ATOM 1393 N N . GLY A 1 194 ? 3.247 3.025 55.933 1.00 11.51 227 GLY A N 1
ATOM 1394 C CA . GLY A 1 194 ? 1.798 2.936 55.997 1.00 11.60 227 GLY A CA 1
ATOM 1395 C C . GLY A 1 194 ? 1.200 3.529 54.741 1.00 11.30 227 GLY A C 1
ATOM 1396 O O . GLY A 1 194 ? 1.723 4.519 54.229 1.00 11.38 227 GLY A O 1
ATOM 1397 N N . ARG A 1 195 ? 0.115 2.930 54.241 1.00 10.86 228 ARG A N 1
ATOM 1398 C CA . ARG A 1 195 ? -0.493 3.381 52.986 1.00 10.82 228 ARG A CA 1
ATOM 1399 C C . ARG A 1 195 ? -1.974 3.685 53.142 1.00 10.68 228 ARG A C 1
ATOM 1400 O O . ARG A 1 195 ? -2.619 3.208 54.070 1.00 12.84 228 ARG A O 1
ATOM 1408 N N . TYR A 1 196 ? -2.512 4.456 52.206 1.00 10.09 229 TYR A N 1
ATOM 1409 C CA . TYR A 1 196 ? -3.949 4.681 52.134 1.00 9.66 229 TYR A CA 1
ATOM 1410 C C . TYR A 1 196 ? -4.367 4.751 50.669 1.00 9.42 229 TYR A C 1
ATOM 1411 O O . TYR A 1 196 ? -3.570 5.104 49.805 1.00 9.87 229 TYR A O 1
ATOM 1420 N N . ARG A 1 197 ? -5.629 4.461 50.395 1.00 10.03 230 ARG A N 1
ATOM 1421 C CA . ARG A 1 197 ? -6.117 4.452 49.022 1.00 10.50 230 ARG A CA 1
ATOM 1422 C C . ARG A 1 197 ? -6.457 5.862 48.535 1.00 9.28 230 ARG A C 1
ATOM 1423 O O . ARG A 1 197 ? -7.130 6.632 49.242 1.00 10.20 230 ARG A O 1
ATOM 1431 N N . ARG A 1 198 ? -5.997 6.195 47.329 1.00 9.62 231 ARG A N 1
ATOM 1432 C CA . ARG A 1 198 ? -6.242 7.501 46.717 1.00 9.68 231 ARG A CA 1
ATOM 1433 C C . ARG A 1 198 ? -7.702 7.931 46.792 1.00 9.66 231 ARG A C 1
ATOM 1434 O O . ARG A 1 198 ? -8.616 7.159 46.502 1.00 10.08 231 ARG A O 1
ATOM 1442 N N . ASN A 1 199 ? -7.888 9.187 47.183 1.00 10.27 232 ASN A N 1
ATOM 1443 C CA . ASN A 1 199 ? -9.195 9.829 47.257 1.00 10.31 232 ASN A CA 1
ATOM 1444 C C . ASN A 1 199 ? -10.121 9.240 48.310 1.00 9.71 232 ASN A C 1
ATOM 1445 O O . ASN A 1 199 ? -11.314 9.475 48.284 1.00 10.88 232 ASN A O 1
ATOM 1450 N N . THR A 1 200 ? -9.553 8.515 49.267 1.00 10.21 233 THR A N 1
ATOM 1451 C CA . THR A 1 200 ? -10.289 8.088 50.449 1.00 10.94 233 THR A CA 1
ATOM 1452 C C . THR A 1 200 ? -9.700 8.761 51.675 1.00 10.66 233 THR A C 1
ATOM 1453 O O . THR A 1 200 ? -8.647 9.399 51.605 1.00 11.31 233 THR A O 1
ATOM 1457 N N . SER A 1 201 ? -10.373 8.595 52.808 1.00 12.31 234 SER A N 1
ATOM 1458 C CA A SER A 1 201 ? -9.845 9.024 54.100 0.88 13.59 234 SER A CA 1
ATOM 1459 C CA B SER A 1 201 ? -9.806 9.018 54.089 0.12 13.60 234 SER A CA 1
ATOM 1460 C C . SER A 1 201 ? -9.467 7.806 54.947 1.00 13.86 234 SER A C 1
ATOM 1461 O O . SER A 1 201 ? -9.388 7.891 56.177 1.00 14.08 234 SER A O 1
ATOM 1466 N N . GLN A 1 202 ? -9.261 6.669 54.295 1.00 12.13 235 GLN A N 1
ATOM 1467 C CA . GLN A 1 202 ? -9.060 5.421 55.019 1.00 12.63 235 GLN A CA 1
ATOM 1468 C C . GLN A 1 202 ? -7.607 5.253 55.427 1.00 12.51 235 GLN A C 1
ATOM 1469 O O . GLN A 1 202 ? -6.827 4.587 54.745 1.00 13.27 235 GLN A O 1
ATOM 1475 N N . VAL A 1 203 ? -7.250 5.881 56.543 1.00 12.16 236 VAL A N 1
ATOM 1476 C CA . VAL A 1 203 ? -5.855 5.975 56.949 1.00 12.78 236 VAL A CA 1
ATOM 1477 C C . VAL A 1 203 ? -5.519 5.121 58.168 1.00 13.23 236 VAL A C 1
ATOM 1478 O O . VAL A 1 203 ? -4.355 5.064 58.580 1.00 14.41 236 VAL A O 1
ATOM 1482 N N . GLU A 1 204 ? -6.522 4.455 58.722 1.00 15.37 237 GLU A N 1
ATOM 1483 C CA . GLU A 1 204 ? -6.367 3.712 59.955 1.00 17.99 237 GLU A CA 1
ATOM 1484 C C . GLU A 1 204 ? -5.335 2.586 59.856 1.00 17.14 237 GLU A C 1
ATOM 1485 O O . GLU A 1 204 ? -4.492 2.416 60.754 1.00 17.25 237 GLU A O 1
ATOM 1491 N N . ASP A 1 205 ? -5.406 1.802 58.784 1.00 16.06 238 ASP A N 1
ATOM 1492 C CA . ASP A 1 205 ? -4.470 0.695 58.587 1.00 17.41 238 ASP A CA 1
ATOM 1493 C C . ASP A 1 205 ? -3.041 1.201 58.464 1.00 17.57 238 ASP A C 1
ATOM 1494 O O . ASP A 1 205 ? -2.116 0.606 59.029 1.00 17.54 238 ASP A O 1
ATOM 1499 N N . GLY A 1 206 ? -2.856 2.295 57.733 1.00 15.45 239 GLY A N 1
ATOM 1500 C CA . GLY A 1 206 ? -1.534 2.866 57.561 1.00 15.57 239 GLY A CA 1
ATOM 1501 C C . GLY A 1 206 ? -0.950 3.377 58.862 1.00 13.57 239 GLY A C 1
ATOM 1502 O O . GLY A 1 206 ? 0.243 3.203 59.132 1.00 14.72 239 GLY A O 1
ATOM 1503 N N . LEU A 1 207 ? -1.782 4.009 59.683 1.00 14.24 240 LEU A N 1
ATOM 1504 C CA . LEU A 1 207 ? -1.324 4.459 60.995 1.00 14.74 240 LEU A CA 1
ATOM 1505 C C . LEU A 1 207 ? -0.896 3.282 61.869 1.00 15.45 240 LEU A C 1
ATOM 1506 O O . LEU A 1 207 ? 0.148 3.332 62.530 1.00 16.06 240 LEU A O 1
ATOM 1511 N N . ALA A 1 208 ? -1.695 2.222 61.876 1.00 15.83 241 ALA A N 1
ATOM 1512 C CA . ALA A 1 208 ? -1.387 1.043 62.680 1.00 17.35 241 ALA A CA 1
ATOM 1513 C C . ALA A 1 208 ? -0.047 0.436 62.269 1.00 16.68 241 ALA A C 1
ATOM 1514 O O . ALA A 1 208 ? 0.733 0.014 63.122 1.00 17.96 241 ALA A O 1
ATOM 1516 N N . ASP A 1 209 ? 0.226 0.409 60.967 1.00 16.55 242 ASP A N 1
ATOM 1517 C CA . ASP A 1 209 ? 1.506 -0.100 60.467 1.00 17.35 242 ASP A CA 1
ATOM 1518 C C . ASP A 1 209 ? 2.686 0.720 60.979 1.00 16.09 242 ASP A C 1
ATOM 1519 O O . ASP A 1 209 ? 3.709 0.157 61.364 1.00 19.69 242 ASP A O 1
ATOM 1524 N N . LEU A 1 210 ? 2.555 2.040 60.994 1.00 15.04 243 LEU A N 1
ATOM 1525 C CA . LEU A 1 210 ? 3.609 2.879 61.543 1.00 14.86 243 LEU A CA 1
ATOM 1526 C C . LEU A 1 210 ? 3.781 2.647 63.041 1.00 16.67 243 LEU A C 1
ATOM 1527 O O . LEU A 1 210 ? 4.904 2.538 63.536 1.00 17.45 243 LEU A O 1
ATOM 1532 N N . LEU A 1 211 ? 2.667 2.542 63.762 1.00 17.07 244 LEU A N 1
ATOM 1533 C CA . LEU A 1 211 ? 2.700 2.439 65.218 1.00 19.12 244 LEU A CA 1
ATOM 1534 C C . LEU A 1 211 ? 3.312 1.138 65.722 1.00 20.29 244 LEU A C 1
ATOM 1535 O O . LEU A 1 211 ? 3.856 1.090 66.828 1.00 21.44 244 LEU A O 1
ATOM 1548 N N . HIS A 1 213 ? 5.782 -0.431 64.261 1.00 20.02 246 HIS A N 1
ATOM 1549 C CA . HIS A 1 213 ? 7.136 -0.591 63.740 1.00 20.31 246 HIS A CA 1
ATOM 1550 C C . HIS A 1 213 ? 8.193 -0.597 64.836 1.00 20.34 246 HIS A C 1
ATOM 1551 O O . HIS A 1 213 ? 8.048 0.089 65.849 1.00 23.07 246 HIS A O 1
ATOM 1558 N N . GLN A 1 214 ? 9.254 -1.380 64.619 1.00 20.68 247 GLN A N 1
ATOM 1559 C CA . GLN A 1 214 ? 10.417 -1.432 65.504 1.00 22.80 247 GLN A CA 1
ATOM 1560 C C . GLN A 1 214 ? 11.659 -0.938 64.765 1.00 22.27 247 GLN A C 1
ATOM 1561 O O . GLN A 1 214 ? 12.150 -1.627 63.865 1.00 26.22 247 GLN A O 1
ATOM 1567 N N . PRO A 1 215 ? 12.185 0.243 65.139 1.00 22.54 248 PRO A N 1
ATOM 1568 C CA . PRO A 1 215 ? 11.716 1.122 66.213 1.00 22.43 248 PRO A CA 1
ATOM 1569 C C . PRO A 1 215 ? 10.561 2.001 65.749 1.00 19.79 248 PRO A C 1
ATOM 1570 O O . PRO A 1 215 ? 10.297 2.098 64.551 1.00 19.39 248 PRO A O 1
ATOM 1574 N N . LEU A 1 216 ? 9.878 2.635 66.694 1.00 19.99 249 LEU A N 1
ATOM 1575 C CA . LEU A 1 216 ? 8.820 3.585 66.366 1.00 19.00 249 LEU A CA 1
ATOM 1576 C C . LEU A 1 216 ? 9.411 4.757 65.584 1.00 18.10 249 LEU A C 1
ATOM 1577 O O . LEU A 1 216 ? 10.453 5.284 65.966 1.00 18.71 249 LEU A O 1
ATOM 1582 N N . PRO A 1 217 ? 8.773 5.156 64.478 1.00 16.31 250 PRO A N 1
ATOM 1583 C CA . PRO A 1 217 ? 9.354 6.263 63.711 1.00 15.07 250 PRO A CA 1
ATOM 1584 C C . PRO A 1 217 ? 9.392 7.570 64.497 1.00 16.12 250 PRO A C 1
ATOM 1585 O O . PRO A 1 217 ? 8.449 7.887 65.233 1.00 17.88 250 PRO A O 1
ATOM 1589 N N . LYS A 1 218 ? 10.492 8.307 64.351 1.00 15.19 251 LYS A N 1
ATOM 1590 C CA . LYS A 1 218 ? 10.597 9.646 64.922 1.00 15.55 251 LYS A CA 1
ATOM 1591 C C . LYS A 1 218 ? 10.232 10.713 63.907 1.00 14.49 251 LYS A C 1
ATOM 1592 O O . LYS A 1 218 ? 9.969 11.859 64.276 1.00 17.35 251 LYS A O 1
ATOM 1598 N N . ALA A 1 219 ? 10.205 10.327 62.638 1.00 12.74 252 ALA A N 1
ATOM 1599 C CA . ALA A 1 219 ? 9.829 11.230 61.570 1.00 12.21 252 ALA A CA 1
ATOM 1600 C C . ALA A 1 219 ? 8.960 10.448 60.614 1.00 12.17 252 ALA A C 1
ATOM 1601 O O . ALA A 1 219 ? 9.239 9.274 60.340 1.00 12.86 252 ALA A O 1
ATOM 1603 N N . VAL A 1 220 ? 7.913 11.088 60.108 1.00 11.15 253 VAL A N 1
ATOM 1604 C CA . VAL A 1 220 ? 7.044 10.475 59.116 1.00 11.34 253 VAL A CA 1
ATOM 1605 C C . VAL A 1 220 ? 6.941 11.403 57.916 1.00 10.34 253 VAL A C 1
ATOM 1606 O O . VAL A 1 220 ? 6.446 12.530 58.018 1.00 11.43 253 VAL A O 1
ATOM 1610 N N . ILE A 1 221 ? 7.430 10.918 56.779 1.00 9.55 254 ILE A N 1
ATOM 1611 C CA . ILE A 1 221 ? 7.354 11.616 55.507 1.00 10.20 254 ILE A CA 1
ATOM 1612 C C . ILE A 1 221 ? 6.040 11.243 54.838 1.00 8.88 254 ILE A C 1
ATOM 1613 O O . ILE A 1 221 ? 5.754 10.065 54.586 1.00 9.79 254 ILE A O 1
ATOM 1626 N N . VAL A 1 223 ? 3.573 11.313 51.771 1.00 8.09 256 VAL A N 1
ATOM 1627 C CA . VAL A 1 223 ? 3.472 11.397 50.322 1.00 8.47 256 VAL A CA 1
ATOM 1628 C C . VAL A 1 223 ? 2.003 11.139 49.991 1.00 8.61 256 VAL A C 1
ATOM 1629 O O . VAL A 1 223 ? 1.608 10.041 49.597 1.00 8.74 256 VAL A O 1
ATOM 1633 N N . GLY A 1 224 ? 1.189 12.165 50.211 1.00 8.27 257 GLY A N 1
ATOM 1634 C CA . GLY A 1 224 ? -0.244 12.029 50.111 1.00 8.89 257 GLY A CA 1
ATOM 1635 C C . GLY A 1 224 ? -0.892 13.336 49.735 1.00 8.60 257 GLY A C 1
ATOM 1636 O O . GLY A 1 224 ? -0.230 14.218 49.197 1.00 8.40 257 GLY A O 1
ATOM 1637 N N . THR A 1 225 ? -2.193 13.453 49.983 1.00 9.42 258 THR A N 1
ATOM 1638 C CA . THR A 1 225 ? -2.910 14.706 49.776 1.00 9.07 258 THR A CA 1
ATOM 1639 C C . THR A 1 225 ? -3.448 15.218 51.109 1.00 8.48 258 THR A C 1
ATOM 1640 O O . THR A 1 225 ? -3.491 14.483 52.104 1.00 9.64 258 THR A O 1
ATOM 1644 N N . TYR A 1 226 ? -3.889 16.472 51.120 1.00 9.13 259 TYR A N 1
ATOM 1645 C CA . TYR A 1 226 ? -4.242 17.146 52.359 1.00 9.43 259 TYR A CA 1
ATOM 1646 C C . TYR A 1 226 ? -5.310 16.446 53.183 1.00 10.24 259 TYR A C 1
ATOM 1647 O O . TYR A 1 226 ? -5.197 16.407 54.407 1.00 10.81 259 TYR A O 1
ATOM 1656 N N . GLU A 1 227 ? -6.356 15.905 52.561 1.00 9.65 260 GLU A N 1
ATOM 1657 C CA . GLU A 1 227 ? -7.424 15.282 53.345 1.00 10.60 260 GLU A CA 1
ATOM 1658 C C . GLU A 1 227 ? -6.947 14.057 54.152 1.00 10.38 260 GLU A C 1
ATOM 1659 O O . GLU A 1 227 ? -7.095 14.036 55.380 1.00 11.00 260 GLU A O 1
ATOM 1665 N N . PRO A 1 228 ? -6.386 13.037 53.481 1.00 10.38 261 PRO A N 1
ATOM 1666 C CA . PRO A 1 228 ? -5.939 11.883 54.259 1.00 11.23 261 PRO A CA 1
ATOM 1667 C C . PRO A 1 228 ? -4.769 12.223 55.173 1.00 10.25 261 PRO A C 1
ATOM 1668 O O . PRO A 1 228 ? -4.687 11.647 56.259 1.00 11.78 261 PRO A O 1
ATOM 1672 N N . CYS A 1 229 ? -3.888 13.135 54.774 1.00 9.69 262 CYS A N 1
ATOM 1673 C CA . CYS A 1 229 ? -2.785 13.507 55.653 1.00 9.65 262 CYS A CA 1
ATOM 1674 C C . CYS A 1 229 ? -3.279 14.206 56.913 1.00 11.80 262 CYS A C 1
ATOM 1675 O O . CYS A 1 229 ? -2.767 13.955 58.013 1.00 11.38 262 CYS A O 1
ATOM 1678 N N . SER A 1 230 ? -4.297 15.050 56.777 1.00 11.63 263 SER A N 1
ATOM 1679 C CA A SER A 1 230 ? -4.873 15.715 57.939 0.73 12.09 263 SER A CA 1
ATOM 1680 C CA B SER A 1 230 ? -4.876 15.722 57.929 0.27 12.60 263 SER A CA 1
ATOM 1681 C C . SER A 1 230 ? -5.482 14.704 58.892 1.00 14.40 263 SER A C 1
ATOM 1682 O O . SER A 1 230 ? -5.309 14.794 60.111 1.00 14.52 263 SER A O 1
ATOM 1687 N N . LYS A 1 231 ? -6.219 13.742 58.347 1.00 12.99 264 LYS A N 1
ATOM 1688 C CA . LYS A 1 231 ? -6.826 12.718 59.172 1.00 14.41 264 LYS A CA 1
ATOM 1689 C C . LYS A 1 231 ? -5.781 11.857 59.873 1.00 13.82 264 LYS A C 1
ATOM 1690 O O . LYS A 1 231 ? -5.927 11.516 61.036 1.00 14.75 264 LYS A O 1
ATOM 1696 N N . LEU A 1 232 ? -4.728 11.499 59.154 1.00 12.81 265 LEU A N 1
ATOM 1697 C CA . LEU A 1 232 ? -3.641 10.723 59.730 1.00 12.79 265 LEU A CA 1
ATOM 1698 C C . LEU A 1 232 ? -3.026 11.461 60.925 1.00 13.36 265 LEU A C 1
ATOM 1699 O O . LEU A 1 232 ? -2.805 10.873 61.981 1.00 14.12 265 LEU A O 1
ATOM 1704 N N . ILE A 1 233 ? -2.734 12.744 60.750 1.00 13.42 266 ILE A N 1
ATOM 1705 C CA . ILE A 1 233 ? -2.132 13.529 61.823 1.00 15.03 266 ILE A CA 1
ATOM 1706 C C . ILE A 1 233 ? -3.048 13.641 63.038 1.00 16.41 266 ILE A C 1
ATOM 1707 O O . ILE A 1 233 ? -2.596 13.479 64.178 1.00 17.52 266 ILE A O 1
ATOM 1712 N N . ARG A 1 234 ? -4.336 13.886 62.806 1.00 15.17 267 ARG A N 1
ATOM 1713 C CA . ARG A 1 234 ? -5.297 13.943 63.901 1.00 17.42 267 ARG A CA 1
ATOM 1714 C C . ARG A 1 234 ? -5.339 12.622 64.652 1.00 16.45 267 ARG A C 1
ATOM 1715 O O . ARG A 1 234 ? -5.339 12.593 65.883 1.00 18.34 267 ARG A O 1
ATOM 1731 N N . ALA A 1 236 ? -3.067 10.153 64.648 1.00 16.59 269 ALA A N 1
ATOM 1732 C CA . ALA A 1 236 ? -1.794 9.884 65.299 1.00 16.68 269 ALA A CA 1
ATOM 1733 C C . ALA A 1 236 ? -1.789 10.521 66.682 1.00 20.32 269 ALA A C 1
ATOM 1734 O O . ALA A 1 236 ? -1.476 9.865 67.671 1.00 19.30 269 ALA A O 1
ATOM 1736 N N . ARG A 1 237 ? -2.156 11.797 66.750 1.00 22.03 270 ARG A N 1
ATOM 1737 C CA . ARG A 1 237 ? -2.114 12.517 68.017 1.00 25.61 270 ARG A CA 1
ATOM 1738 C C . ARG A 1 237 ? -3.121 11.936 69.027 1.00 22.97 270 ARG A C 1
ATOM 1739 O O . ARG A 1 237 ? -2.855 11.910 70.231 1.00 26.05 270 ARG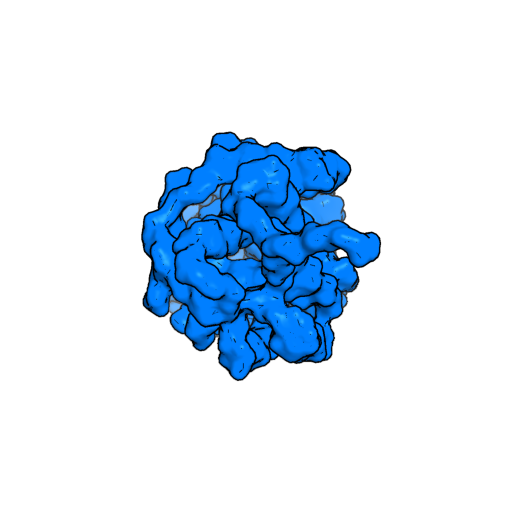 A O 1
ATOM 1755 N N . ASN A 1 239 ? -3.853 8.777 69.072 1.00 23.13 272 ASN A N 1
ATOM 1756 C CA . ASN A 1 239 ? -3.262 7.481 69.398 1.00 24.24 272 ASN A CA 1
ATOM 1757 C C . ASN A 1 239 ? -1.912 7.599 70.100 1.00 24.09 272 ASN A C 1
ATOM 1758 O O . ASN A 1 239 ? -1.125 6.644 70.111 1.00 24.60 272 ASN A O 1
ATOM 1763 N N . ASN A 1 240 ? -1.641 8.771 70.668 1.00 22.63 273 ASN A N 1
ATOM 1764 C CA . ASN A 1 240 ? -0.447 8.989 71.486 1.00 24.63 273 ASN A CA 1
ATOM 1765 C C . ASN A 1 240 ? 0.853 8.910 70.682 1.00 25.60 273 ASN A C 1
ATOM 1766 O O . ASN A 1 240 ? 1.871 8.418 71.175 1.00 25.49 273 ASN A O 1
ATOM 1771 N N . PHE A 1 241 ? 0.813 9.410 69.449 1.00 22.16 274 PHE A N 1
ATOM 1772 C CA . PHE A 1 241 ? 1.957 9.336 68.548 1.00 21.02 274 PHE A CA 1
ATOM 1773 C C . PHE A 1 241 ? 2.231 10.706 67.940 1.00 19.64 274 PHE A C 1
ATOM 1774 O O . PHE A 1 241 ? 1.405 11.228 67.192 1.00 21.88 274 PHE A O 1
ATOM 1782 N N . ASN A 1 242 ? 3.392 11.278 68.251 1.00 20.39 275 ASN A N 1
ATOM 1783 C CA . ASN A 1 242 ? 3.727 12.627 67.806 1.00 22.98 275 ASN A CA 1
ATOM 1784 C C . ASN A 1 242 ? 5.125 12.750 67.193 1.00 20.97 275 ASN A C 1
ATOM 1785 O O . ASN A 1 242 ? 5.991 13.445 67.728 1.00 22.75 275 ASN A O 1
ATOM 1790 N N . PRO A 1 243 ? 5.353 12.086 66.056 1.00 18.47 276 PRO A N 1
ATOM 1791 C CA . PRO A 1 243 ? 6.649 12.206 65.388 1.00 16.96 276 PRO A CA 1
ATOM 1792 C C . PRO A 1 243 ? 6.749 13.554 64.693 1.00 17.16 276 PRO A C 1
ATOM 1793 O O . PRO A 1 243 ? 5.763 14.292 64.642 1.00 18.67 276 PRO A O 1
ATOM 1797 N N . GLN A 1 244 ? 7.913 13.870 64.144 1.00 16.27 277 GLN A N 1
ATOM 1798 C CA . GLN A 1 244 ? 8.005 14.991 63.222 1.00 16.03 277 GLN A CA 1
ATOM 1799 C C . GLN A 1 244 ? 7.352 14.585 61.909 1.00 13.97 277 GLN A C 1
ATOM 1800 O O . GLN A 1 244 ? 7.791 13.631 61.267 1.00 14.74 277 GLN A O 1
ATOM 1806 N N . PHE A 1 245 ? 6.304 15.302 61.508 1.00 13.28 278 PHE A N 1
ATOM 1807 C CA . PHE A 1 245 ? 5.659 15.063 60.221 1.00 12.29 278 PHE A CA 1
ATOM 1808 C C . PHE A 1 245 ? 6.274 15.969 59.173 1.00 11.69 278 PHE A C 1
ATOM 1809 O O . PHE A 1 245 ? 6.528 17.146 59.440 1.00 13.79 278 PHE A O 1
ATOM 1817 N N . LEU A 1 246 ? 6.517 15.418 57.992 1.00 10.77 279 LEU A N 1
ATOM 1818 C CA . LEU A 1 246 ? 7.042 16.199 56.871 1.00 10.64 279 LEU A CA 1
ATOM 1819 C C . LEU A 1 246 ? 6.197 15.925 55.643 1.00 12.08 279 LEU A C 1
ATOM 1820 O O . LEU A 1 246 ? 6.059 14.773 55.231 1.00 17.55 279 LEU A O 1
ATOM 1825 N N . ALA A 1 247 ? 5.657 16.976 55.035 1.00 9.73 280 ALA A N 1
ATOM 1826 C CA . ALA A 1 247 ? 4.772 16.848 53.882 1.00 9.71 280 ALA A CA 1
ATOM 1827 C C . ALA A 1 247 ? 5.515 17.232 52.614 1.00 8.83 280 ALA A C 1
ATOM 1828 O O . ALA A 1 247 ? 6.175 18.278 52.565 1.00 9.52 280 ALA A O 1
ATOM 1830 N N . VAL A 1 248 ? 5.394 16.420 51.574 1.00 8.02 281 VAL A N 1
ATOM 1831 C CA . VAL A 1 248 ? 5.920 16.839 50.276 1.00 8.16 281 VAL A CA 1
ATOM 1832 C C . VAL A 1 248 ? 5.027 17.920 49.681 1.00 7.78 281 VAL A C 1
ATOM 1833 O O . VAL A 1 248 ? 3.895 18.163 50.145 1.00 8.38 281 VAL A O 1
ATOM 1837 N N . SER A 1 249 ? 5.520 18.546 48.622 1.00 8.67 282 SER A N 1
ATOM 1838 C CA . SER A 1 249 ? 4.844 19.661 47.973 1.00 8.26 282 SER A CA 1
ATOM 1839 C C . SER A 1 249 ? 3.388 19.381 47.613 1.00 8.33 282 SER A C 1
ATOM 1840 O O . SER A 1 249 ? 2.506 20.230 47.812 1.00 9.04 282 SER A O 1
ATOM 1843 N N . PHE A 1 250 ? 3.148 18.203 47.059 1.00 7.91 283 PHE A N 1
ATOM 1844 C CA . PHE A 1 250 ? 1.864 17.829 46.493 1.00 7.93 283 PHE A CA 1
ATOM 1845 C C . PHE A 1 250 ? 0.767 17.731 47.549 1.00 8.28 283 PHE A C 1
ATOM 1846 O O . PHE A 1 250 ? -0.405 17.821 47.207 1.00 8.91 283 PHE A O 1
ATOM 1854 N N . VAL A 1 251 ? 1.125 17.533 48.819 1.00 8.38 284 VAL A N 1
ATOM 1855 C CA . VAL A 1 251 ? 0.117 17.442 49.874 1.00 8.22 284 VAL A CA 1
ATOM 1856 C C . VAL A 1 251 ? -0.802 18.655 49.859 1.00 8.18 284 VAL A C 1
ATOM 1857 O O . VAL A 1 251 ? -2.009 18.522 50.041 1.00 9.38 284 VAL A O 1
ATOM 1861 N N . GLY A 1 252 ? -0.226 19.832 49.638 1.00 8.91 285 GLY A N 1
ATOM 1862 C CA . GLY A 1 252 ? -0.962 21.084 49.698 1.00 9.92 285 GLY A CA 1
ATOM 1863 C C . GLY A 1 252 ? -0.893 21.661 51.095 1.00 9.47 285 GLY A C 1
ATOM 1864 O O . GLY A 1 252 ? -1.800 21.459 51.909 1.00 10.48 285 GLY A O 1
ATOM 1865 N N . ALA A 1 253 ? 0.209 22.346 51.392 1.00 9.81 286 ALA A N 1
ATOM 1866 C CA . ALA A 1 253 ? 0.486 22.798 52.754 1.00 10.40 286 ALA A CA 1
ATOM 1867 C C . ALA A 1 253 ? -0.529 23.816 53.237 1.00 10.35 286 ALA A C 1
ATOM 1868 O O . ALA A 1 253 ? -0.837 23.867 54.421 1.00 11.97 286 ALA A O 1
ATOM 1870 N N . ASP A 1 254 ? -1.043 24.633 52.329 1.00 10.67 287 ASP A N 1
ATOM 1871 C CA . ASP A 1 254 ? -2.036 25.621 52.727 1.00 12.04 287 ASP A CA 1
ATOM 1872 C C . ASP A 1 254 ? -3.357 24.956 53.098 1.00 11.76 287 ASP A C 1
ATOM 1873 O O . ASP A 1 254 ? -3.957 25.277 54.121 1.00 13.51 287 ASP A O 1
ATOM 1878 N N . ALA A 1 255 ? -3.778 23.991 52.292 1.00 11.61 288 ALA A N 1
ATOM 1879 C CA . ALA A 1 255 ? -4.987 23.236 52.609 1.00 11.53 288 ALA A CA 1
ATOM 1880 C C . ALA A 1 255 ? -4.811 22.399 53.876 1.00 12.77 288 ALA A C 1
ATOM 1881 O O . ALA A 1 255 ? -5.743 22.248 54.675 1.00 13.86 288 ALA A O 1
ATOM 1883 N N . LEU A 1 256 ? -3.619 21.852 54.061 1.00 12.05 289 LEU A N 1
ATOM 1884 C CA . LEU A 1 256 ? -3.324 21.059 55.241 1.00 12.05 289 LEU A CA 1
ATOM 1885 C C . LEU A 1 256 ? -3.438 21.902 56.504 1.00 13.96 289 LEU A C 1
ATOM 1886 O O . LEU A 1 256 ? -4.058 21.489 57.493 1.00 14.16 289 LEU A O 1
ATOM 1891 N N . GLN A 1 257 ? -2.870 23.105 56.473 1.00 14.09 290 GLN A N 1
ATOM 1892 C CA . GLN A 1 257 ? -2.919 23.993 57.627 1.00 16.69 290 GLN A CA 1
ATOM 1893 C C . GLN A 1 257 ? -4.352 24.418 57.935 1.00 17.73 290 GLN A C 1
ATOM 1894 O O . GLN A 1 257 ? -4.750 24.489 59.098 1.00 19.88 290 GLN A O 1
ATOM 1900 N N . ARG A 1 258 ? -5.132 24.694 56.894 1.00 16.53 291 ARG A N 1
ATOM 1901 C CA . ARG A 1 258 ? -6.521 25.100 57.064 1.00 19.97 291 ARG A CA 1
ATOM 1902 C C . ARG A 1 258 ? -7.333 23.990 57.727 1.00 17.58 291 ARG A C 1
ATOM 1903 O O . ARG A 1 258 ? -8.171 24.256 58.587 1.00 20.41 291 ARG A O 1
ATOM 1911 N N . SER A 1 259 ? -7.085 22.748 57.334 1.00 17.94 292 SER A N 1
ATOM 1912 C CA . SER A 1 259 ? -7.825 21.621 57.889 1.00 18.16 292 SER A CA 1
ATOM 1913 C C . SER A 1 259 ? -7.441 21.337 59.337 1.00 18.34 292 SER A C 1
ATOM 1914 O O . SER A 1 259 ? -8.301 21.045 60.169 1.00 20.07 292 SER A O 1
ATOM 1917 N N . LEU A 1 260 ? -6.149 21.419 59.635 1.00 18.21 293 LEU A N 1
ATOM 1918 C CA . LEU A 1 260 ? -5.648 21.011 60.944 1.00 17.94 293 LEU A CA 1
ATOM 1919 C C . LEU A 1 260 ? -5.633 22.102 61.998 1.00 20.43 293 LEU A C 1
ATOM 1920 O O . LEU A 1 260 ? -5.636 21.803 63.194 1.00 21.37 293 LEU A O 1
ATOM 1925 N N . GLY A 1 261 ? -5.601 23.361 61.568 1.00 18.99 294 GLY A N 1
ATOM 1926 C CA . GLY A 1 261 ? -5.474 24.470 62.498 1.00 22.29 294 GLY A CA 1
ATOM 1927 C C . GLY A 1 261 ? -4.223 24.354 63.352 1.00 24.10 294 GLY A C 1
ATOM 1928 O O . GLY A 1 261 ? -3.130 24.126 62.830 1.00 24.43 294 GLY A O 1
ATOM 1929 N N . ASP A 1 262 ? -4.386 24.483 64.667 1.00 27.70 295 ASP A N 1
ATOM 1930 C CA . ASP A 1 262 ? -3.272 24.399 65.614 1.00 26.69 295 ASP A CA 1
ATOM 1931 C C . ASP A 1 262 ? -2.482 23.092 65.511 1.00 23.50 295 ASP A C 1
ATOM 1932 O O . ASP A 1 262 ? -1.306 23.038 65.865 1.00 24.71 295 ASP A O 1
ATOM 1937 N N . LEU A 1 263 ? -3.132 22.043 65.020 1.00 20.51 296 LEU A N 1
ATOM 1938 C CA . LEU A 1 263 ? -2.513 20.728 64.956 1.00 21.99 296 LEU A CA 1
ATOM 1939 C C . LEU A 1 263 ? -1.459 20.658 63.853 1.00 20.44 296 LEU A C 1
ATOM 1940 O O . LEU A 1 263 ? -0.685 19.702 63.783 1.00 23.02 296 LEU A O 1
ATOM 1945 N N . ALA A 1 264 ? -1.432 21.668 62.985 1.00 18.94 297 ALA A N 1
ATOM 1946 C CA . ALA A 1 264 ? -0.429 21.741 61.924 1.00 20.48 297 ALA A CA 1
ATOM 1947 C C . ALA A 1 264 ? 0.849 22.426 62.395 1.00 16.79 297 ALA A C 1
ATOM 1948 O O . ALA A 1 264 ? 1.861 22.393 61.697 1.00 17.26 297 ALA A O 1
ATOM 1950 N N . ASN A 1 265 ? 0.796 23.053 63.567 1.00 17.50 298 ASN A N 1
ATOM 1951 C CA . ASN A 1 265 ? 1.951 23.754 64.119 1.00 18.06 298 ASN A CA 1
ATOM 1952 C C . ASN A 1 265 ? 3.122 22.798 64.306 1.00 19.77 298 ASN A C 1
ATOM 1953 O O . ASN A 1 265 ? 3.025 21.814 65.043 1.00 20.92 298 ASN A O 1
ATOM 1958 N N . GLY A 1 266 ? 4.224 23.081 63.620 1.00 16.31 299 GLY A N 1
ATOM 1959 C CA . GLY A 1 266 ? 5.408 22.251 63.738 1.00 17.29 299 GLY A CA 1
ATOM 1960 C C . GLY A 1 266 ? 5.654 21.342 62.547 1.00 16.15 299 GLY A C 1
ATOM 1961 O O . GLY A 1 266 ? 6.741 20.781 62.415 1.00 16.26 299 GLY A O 1
ATOM 1962 N N . ILE A 1 267 ? 4.661 21.194 61.677 1.00 13.89 300 ILE A N 1
ATOM 1963 C CA . ILE A 1 267 ? 4.835 20.389 60.473 1.00 13.12 300 ILE A CA 1
ATOM 1964 C C . ILE A 1 267 ? 5.789 21.087 59.510 1.00 12.08 300 ILE A C 1
ATOM 1965 O O . ILE A 1 267 ? 5.723 22.304 59.329 1.00 13.18 300 ILE A O 1
ATOM 1970 N N . VAL A 1 268 ? 6.687 20.318 58.897 1.00 11.00 301 VAL A N 1
ATOM 1971 C CA . VAL A 1 268 ? 7.583 20.841 57.869 1.00 11.57 301 VAL A CA 1
ATOM 1972 C C . VAL A 1 268 ? 7.067 20.367 56.522 1.00 11.72 301 VAL A C 1
ATOM 1973 O O . VAL A 1 268 ? 6.654 19.218 56.386 1.00 13.13 301 VAL A O 1
ATOM 1977 N N . ALA A 1 269 ? 7.046 21.251 55.536 1.00 10.44 302 ALA A N 1
ATOM 1978 C CA . ALA A 1 269 ? 6.553 20.891 54.211 1.00 10.60 302 ALA A CA 1
ATOM 1979 C C . ALA A 1 269 ? 7.500 21.439 53.155 1.00 10.57 302 ALA A C 1
ATOM 1980 O O . ALA A 1 269 ? 7.782 22.644 53.129 1.00 11.80 302 ALA A O 1
ATOM 1982 N N . THR A 1 270 ? 7.988 20.567 52.277 1.00 8.93 303 THR A N 1
ATOM 1983 C CA . THR A 1 270 ? 8.881 21.011 51.225 1.00 9.73 303 THR A CA 1
ATOM 1984 C C . THR A 1 270 ? 8.082 21.553 50.047 1.00 9.12 303 THR A C 1
ATOM 1985 O O . THR A 1 270 ? 7.125 20.919 49.592 1.00 10.01 303 THR A O 1
ATOM 1989 N N . GLN A 1 271 ? 8.490 22.714 49.547 1.00 8.74 304 GLN A N 1
ATOM 1990 C CA . GLN A 1 271 ? 7.854 23.338 48.397 1.00 8.58 304 GLN A CA 1
ATOM 1991 C C . GLN A 1 271 ? 8.785 23.387 47.199 1.00 8.44 304 GLN A C 1
ATOM 1992 O O . GLN A 1 271 ? 10.013 23.366 47.343 1.00 9.29 304 GLN A O 1
ATOM 1998 N N . VAL A 1 272 ? 8.188 23.485 46.016 1.00 8.22 305 VAL A N 1
ATOM 1999 C CA . VAL A 1 272 ? 8.931 23.599 44.774 1.00 8.50 305 VAL A CA 1
ATOM 2000 C C . VAL A 1 272 ? 8.914 25.029 44.237 1.00 8.54 305 VAL A C 1
ATOM 2001 O O . VAL A 1 272 ? 9.348 25.282 43.108 1.00 9.10 305 VAL A O 1
ATOM 2005 N N . VAL A 1 273 ? 8.430 25.943 45.066 1.00 8.32 306 VAL A N 1
ATOM 2006 C CA . VAL A 1 273 ? 8.380 27.375 44.782 1.00 9.35 306 VAL A CA 1
ATOM 2007 C C . VAL A 1 273 ? 8.816 28.101 46.052 1.00 9.36 306 VAL A C 1
ATOM 2008 O O . VAL A 1 273 ? 8.716 27.541 47.148 1.00 9.51 306 VAL A O 1
ATOM 2012 N N . PRO A 1 274 ? 9.301 29.342 45.928 1.00 10.35 307 PRO A N 1
ATOM 2013 C CA . PRO A 1 274 ? 9.603 30.143 47.118 1.00 10.39 307 PRO A CA 1
ATOM 2014 C C . PRO A 1 274 ? 8.307 30.514 47.836 1.00 10.67 307 PRO A C 1
ATOM 2015 O O . PRO A 1 274 ? 7.205 30.209 47.377 1.00 10.98 307 PRO A O 1
ATOM 2019 N N . HIS A 1 275 ? 8.428 31.147 48.994 1.00 12.33 308 HIS A N 1
ATOM 2020 C CA . HIS A 1 275 ? 7.240 31.447 49.767 1.00 11.58 308 HIS A CA 1
ATOM 2021 C C . HIS A 1 275 ? 6.456 32.558 49.084 1.00 11.00 308 HIS A C 1
ATOM 2022 O O . HIS A 1 275 ? 7.039 33.503 48.558 1.00 11.91 308 HIS A O 1
ATOM 2029 N N . PHE A 1 276 ? 5.133 32.454 49.093 1.00 11.06 309 PHE A N 1
ATOM 2030 C CA . PHE A 1 276 ? 4.298 33.474 48.459 1.00 11.62 309 PHE A CA 1
ATOM 2031 C C . PHE A 1 276 ? 4.332 34.821 49.167 1.00 11.69 309 PHE A C 1
ATOM 2032 O O . PHE A 1 276 ? 3.850 35.816 48.620 1.00 12.31 309 PHE A O 1
ATOM 2040 N N . ASP A 1 277 ? 4.932 34.867 50.356 1.00 11.47 310 ASP A N 1
ATOM 2041 C CA . ASP A 1 277 ? 5.136 36.129 51.054 1.00 13.76 310 ASP A CA 1
ATOM 2042 C C . ASP A 1 277 ? 6.514 36.740 50.769 1.00 14.70 310 ASP A C 1
ATOM 2043 O O . ASP A 1 277 ? 6.831 37.816 51.284 1.00 16.31 310 ASP A O 1
ATOM 2048 N N . SER A 1 278 ? 7.323 36.064 49.956 1.00 14.16 311 SER A N 1
ATOM 2049 C CA . SER A 1 278 ? 8.680 36.521 49.613 1.00 14.25 311 SER A CA 1
ATOM 2050 C C . SER A 1 278 ? 8.671 37.829 48.838 1.00 15.41 311 SER A C 1
ATOM 2051 O O . SER A 1 278 ? 7.692 38.146 48.157 1.00 14.74 311 SER A O 1
ATOM 2054 N N . ASP A 1 279 ? 9.771 38.570 48.899 1.00 14.69 312 ASP A N 1
ATOM 2055 C CA A ASP A 1 279 ? 9.851 39.785 48.105 0.59 15.95 312 ASP A CA 1
ATOM 2056 C CA B ASP A 1 279 ? 9.904 39.806 48.140 0.41 14.87 312 ASP A CA 1
ATOM 2057 C C . ASP A 1 279 ? 10.688 39.601 46.843 1.00 12.14 312 ASP A C 1
ATOM 2058 O O . ASP A 1 279 ? 11.045 40.566 46.180 1.00 14.24 312 ASP A O 1
ATOM 2067 N N . LEU A 1 280 ? 10.952 38.343 46.491 1.00 12.84 313 LEU A N 1
ATOM 2068 C CA . LEU A 1 280 ? 11.571 38.040 45.200 1.00 13.01 313 LEU A CA 1
ATOM 2069 C C . LEU A 1 280 ? 10.707 38.668 44.111 1.00 11.94 313 LEU A C 1
ATOM 2070 O O . LEU A 1 280 ? 9.474 38.624 44.202 1.00 12.24 313 LEU A O 1
ATOM 2075 N N . PRO A 1 281 ? 11.331 39.229 43.063 1.00 13.04 314 PRO A N 1
ATOM 2076 C CA . PRO A 1 281 ? 10.543 39.945 42.046 1.00 13.55 314 PRO A CA 1
ATOM 2077 C C . PRO A 1 281 ? 9.394 39.129 41.448 1.00 13.35 314 PRO A C 1
ATOM 2078 O O . PRO A 1 281 ? 8.299 39.662 41.272 1.00 13.57 314 PRO A O 1
ATOM 2082 N N . LEU A 1 282 ? 9.617 37.856 41.151 1.00 12.27 315 LEU A N 1
ATOM 2083 C CA A LEU A 1 282 ? 8.547 37.028 40.595 0.59 12.01 315 LEU A CA 1
ATOM 2084 C CA B LEU A 1 282 ? 8.558 37.031 40.592 0.41 12.08 315 LEU A CA 1
ATOM 2085 C C . LEU A 1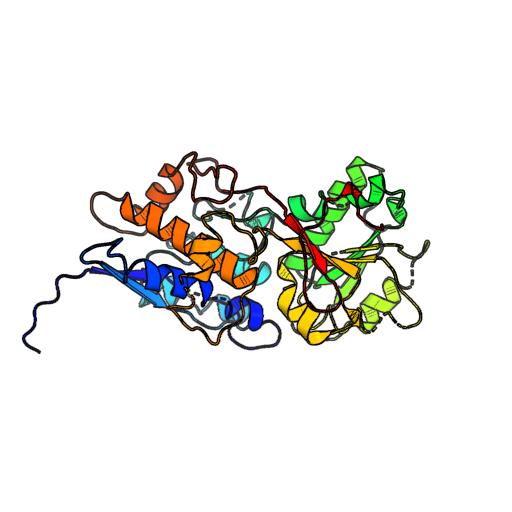 282 ? 7.385 36.911 41.561 1.00 10.79 315 LEU A C 1
ATOM 2086 O O . LEU A 1 282 ? 6.219 36.941 41.153 1.00 10.85 315 LEU A O 1
ATOM 2095 N N . VAL A 1 283 ? 7.698 36.740 42.840 1.00 10.32 316 VAL A N 1
ATOM 2096 C CA . VAL A 1 283 ? 6.647 36.558 43.833 1.00 10.04 316 VAL A CA 1
ATOM 2097 C C . VAL A 1 283 ? 5.831 37.830 44.015 1.00 9.90 316 VAL A C 1
ATOM 2098 O O . VAL A 1 283 ? 4.612 37.759 44.162 1.00 10.44 316 VAL A O 1
ATOM 2102 N N . ARG A 1 284 ? 6.475 38.990 43.979 1.00 11.31 317 ARG A N 1
ATOM 2103 C CA . ARG A 1 284 ? 5.733 40.247 44.047 1.00 12.63 317 ARG A CA 1
ATOM 2104 C C . ARG A 1 284 ? 4.800 40.378 42.842 1.00 12.39 317 ARG A C 1
ATOM 2105 O O . ARG A 1 284 ? 3.663 40.835 42.965 1.00 11.97 317 ARG A O 1
ATOM 2113 N N . GLU A 1 285 ? 5.277 39.942 41.680 1.00 12.19 318 GLU A N 1
ATOM 2114 C CA . GLU A 1 285 ? 4.482 39.950 40.456 1.00 12.65 318 GLU A CA 1
ATOM 2115 C C . GLU A 1 285 ? 3.299 38.979 40.543 1.00 10.94 318 GLU A C 1
ATOM 2116 O O . GLU A 1 285 ? 2.195 39.282 40.095 1.00 11.26 318 GLU A O 1
ATOM 2122 N N . TYR A 1 286 ? 3.530 37.813 41.125 1.00 10.29 319 TYR A N 1
ATOM 2123 C CA . TYR A 1 286 ? 2.460 36.873 41.428 1.00 10.37 319 TYR A CA 1
ATOM 2124 C C . TYR A 1 286 ? 1.393 37.531 42.290 1.00 9.30 319 TYR A C 1
ATOM 2125 O O . TYR A 1 286 ? 0.209 37.430 41.995 1.00 10.06 319 TYR A O 1
ATOM 2134 N N . ARG A 1 287 ? 1.800 38.215 43.353 1.00 11.04 320 ARG A N 1
ATOM 2135 C CA . ARG A 1 287 ? 0.816 38.812 44.251 1.00 10.76 320 ARG A CA 1
ATOM 2136 C C . ARG A 1 287 ? 0.010 39.895 43.543 1.00 10.74 320 ARG A C 1
ATOM 2137 O O . ARG A 1 287 ? -1.201 39.989 43.742 1.00 11.46 320 ARG A O 1
ATOM 2145 N N . ASP A 1 288 ? 0.668 40.702 42.709 1.00 11.24 321 ASP A N 1
ATOM 2146 C CA . ASP A 1 288 ? -0.043 41.732 41.956 1.00 11.70 321 ASP A CA 1
ATOM 2147 C C . ASP A 1 288 ? -1.033 41.098 40.988 1.00 11.22 321 ASP A C 1
ATOM 2148 O O . ASP A 1 288 ? -2.165 41.569 40.859 1.00 12.15 321 ASP A O 1
ATOM 2153 N N . ALA A 1 289 ? -0.606 40.039 40.303 1.00 10.87 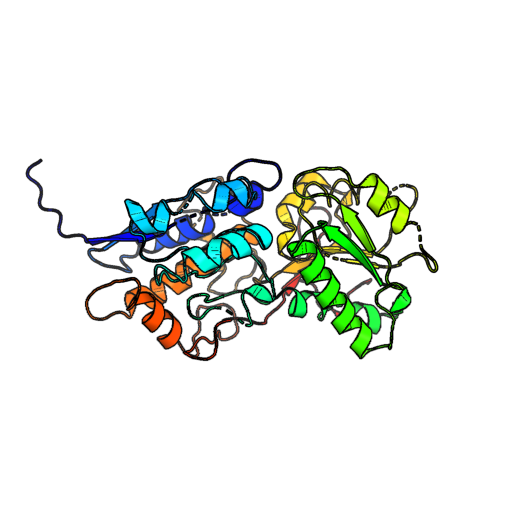322 ALA A N 1
ATOM 2154 C CA . ALA A 1 289 ? -1.458 39.371 39.325 1.00 11.84 322 ALA A CA 1
ATOM 2155 C C . ALA A 1 289 ? -2.668 38.754 40.005 1.00 10.49 322 ALA A C 1
ATOM 2156 O O . ALA A 1 289 ? -3.788 38.871 39.506 1.00 11.55 322 ALA A O 1
ATOM 2166 N N . ARG A 1 291 ? -3.995 39.707 42.894 1.00 11.81 324 ARG A N 1
ATOM 2167 C CA . ARG A 1 291 ? -4.830 40.771 43.423 1.00 12.26 324 ARG A CA 1
ATOM 2168 C C . ARG A 1 291 ? -5.752 41.323 42.334 1.00 12.53 324 ARG A C 1
ATOM 2169 O O . ARG A 1 291 ? -6.938 41.576 42.578 1.00 13.56 324 ARG A O 1
ATOM 2177 N N . ASP A 1 292 ? -5.210 41.506 41.132 1.00 13.62 325 ASP A N 1
ATOM 2178 C CA . ASP A 1 292 ? -5.993 42.035 40.018 1.00 14.60 325 ASP A CA 1
ATOM 2179 C C . ASP A 1 292 ? -6.946 40.987 39.448 1.00 14.01 325 ASP A C 1
ATOM 2180 O O . ASP A 1 292 ? -8.031 41.322 38.975 1.00 16.14 325 ASP A O 1
ATOM 2185 N N . TYR A 1 293 ? -6.536 39.724 39.482 1.00 13.34 326 TYR A N 1
ATOM 2186 C CA . TYR A 1 293 ? -7.333 38.624 38.936 1.00 13.54 326 TYR A CA 1
ATOM 2187 C C . TYR A 1 293 ? -8.553 38.342 39.811 1.00 13.80 326 TYR A C 1
ATOM 2188 O O . TYR A 1 293 ? -9.685 38.290 39.317 1.00 15.10 326 TYR A O 1
ATOM 2197 N N . ASP A 1 294 ? -8.327 38.180 41.110 1.00 12.92 327 ASP A N 1
ATOM 2198 C CA . ASP A 1 294 ? -9.424 37.979 42.054 1.00 13.97 327 ASP A CA 1
ATOM 2199 C C . ASP A 1 294 ? -8.895 38.209 43.459 1.00 13.95 327 ASP A C 1
ATOM 2200 O O . ASP A 1 294 ? -8.269 37.326 44.036 1.00 13.40 327 ASP A O 1
ATOM 2205 N N . PRO A 1 295 ? -9.162 39.394 44.023 1.00 14.66 328 PRO A N 1
ATOM 2206 C CA . PRO A 1 295 ? -8.607 39.717 45.342 1.00 17.10 328 PRO A CA 1
ATOM 2207 C C . PRO A 1 295 ? -9.208 38.896 46.486 1.00 17.05 328 PRO A C 1
ATOM 2208 O O . PRO A 1 295 ? -8.715 38.980 47.607 1.00 17.99 328 PRO A O 1
ATOM 2212 N N . GLU A 1 296 ? -10.254 38.116 46.220 1.00 14.91 329 GLU A N 1
ATOM 2213 C CA . GLU A 1 296 ? -10.834 37.287 47.277 1.00 15.09 329 GLU A CA 1
ATOM 2214 C C . GLU A 1 296 ? -10.114 35.950 47.445 1.00 16.21 329 GLU A C 1
ATOM 2215 O O . GLU A 1 296 ? -10.284 35.280 48.465 1.00 19.93 329 GLU A O 1
ATOM 2221 N N . LEU A 1 297 ? -9.311 35.555 46.458 1.00 13.50 330 LEU A N 1
ATOM 2222 C CA . LEU A 1 297 ? -8.602 34.277 46.544 1.00 13.02 330 LEU A CA 1
ATOM 2223 C C . LEU A 1 297 ? -7.413 34.370 47.473 1.00 13.15 330 LEU A C 1
ATOM 2224 O O . LEU A 1 297 ? -6.602 35.280 47.348 1.00 14.83 330 LEU A O 1
ATOM 2229 N N . PRO A 1 298 ? -7.273 33.406 48.387 1.00 11.88 331 PRO A N 1
ATOM 2230 C CA . PRO A 1 298 ? -6.075 33.367 49.228 1.00 13.81 331 PRO A CA 1
ATOM 2231 C C . PRO A 1 298 ? -4.857 32.983 48.406 1.00 12.55 331 PRO A C 1
ATOM 2232 O O . PRO A 1 298 ? -4.978 32.230 47.435 1.00 13.83 331 PRO A O 1
ATOM 2236 N N . LEU A 1 299 ? -3.700 33.500 48.783 1.00 11.63 332 LEU A N 1
ATOM 2237 C CA . LEU A 1 299 ? -2.453 33.079 48.155 1.00 11.70 332 LEU A CA 1
ATOM 2238 C C . LEU A 1 299 ? -2.125 31.650 48.580 1.00 11.24 332 LEU A C 1
ATOM 2239 O O . LEU A 1 299 ? -2.551 31.206 49.647 1.00 12.58 332 LEU A O 1
ATOM 2244 N N . SER A 1 300 ? -1.384 30.924 47.749 1.00 10.35 333 SER A N 1
ATOM 2245 C CA . SER A 1 300 ? -0.952 29.578 48.114 1.00 11.20 333 SER A CA 1
ATOM 2246 C C . SER A 1 300 ? 0.278 29.170 47.328 1.00 9.48 333 SER A C 1
ATOM 2247 O O . SER A 1 300 ? 0.574 29.736 46.272 1.00 9.24 333 SER A O 1
ATOM 2250 N N . PHE A 1 301 ? 0.997 28.175 47.834 1.00 9.37 334 PHE A N 1
ATOM 2251 C CA . PHE A 1 301 ? 2.119 27.641 47.076 1.00 8.34 334 PHE A CA 1
ATOM 2252 C C . PHE A 1 301 ? 1.640 27.040 45.759 1.00 8.54 334 PHE A C 1
ATOM 2253 O O . PHE A 1 301 ? 2.384 27.018 44.787 1.00 8.80 334 PHE A O 1
ATOM 2261 N N . VAL A 1 302 ? 0.410 26.532 45.744 1.00 8.70 335 VAL A N 1
ATOM 2262 C CA . VAL A 1 302 ? -0.123 25.872 44.565 1.00 8.26 335 VAL A CA 1
ATOM 2263 C C . VAL A 1 302 ? -0.376 26.885 43.449 1.00 8.36 335 VAL A C 1
ATOM 2264 O O . VAL A 1 302 ? 0.067 26.699 42.312 1.00 8.52 335 VAL A O 1
ATOM 2268 N N . SER A 1 303 ? -1.080 27.968 43.755 1.00 8.14 336 SER A N 1
ATOM 2269 C CA . SER A 1 303 ? -1.307 28.948 42.705 1.00 8.82 336 SER A CA 1
ATOM 2270 C C . SER A 1 303 ? -0.033 29.677 42.304 1.00 8.17 336 SER A C 1
ATOM 2271 O O . SER A 1 303 ? 0.086 30.094 41.158 1.00 8.85 336 SER A O 1
ATOM 2274 N N . LEU A 1 304 ? 0.925 29.836 43.219 1.00 8.57 337 LEU A N 1
ATOM 2275 C CA . LEU A 1 304 ? 2.211 30.399 42.836 1.00 8.69 337 LEU A CA 1
ATOM 2276 C C . LEU A 1 304 ? 2.883 29.507 41.800 1.00 8.15 337 LEU A C 1
ATOM 2277 O O . LEU A 1 304 ? 3.421 30.002 40.811 1.00 8.94 337 LEU A O 1
ATOM 2282 N N . GLU A 1 305 ? 2.838 28.187 41.991 1.00 8.29 338 GLU A N 1
ATOM 2283 C CA . GLU A 1 305 ? 3.373 27.287 40.974 1.00 8.47 338 GLU A CA 1
ATOM 2284 C C . GLU A 1 305 ? 2.637 27.441 39.634 1.00 7.95 338 GLU A C 1
ATOM 2285 O O . GLU A 1 305 ? 3.270 27.477 38.580 1.00 8.77 338 GLU A O 1
ATOM 2291 N N . GLY A 1 306 ? 1.310 27.530 39.668 1.00 7.78 339 GLY A N 1
ATOM 2292 C CA . GLY A 1 306 ? 0.553 27.701 38.439 1.00 9.24 339 GLY A CA 1
ATOM 2293 C C . GLY A 1 306 ? 0.920 28.992 37.724 1.00 8.01 339 GLY A C 1
ATOM 2294 O O . GLY A 1 306 ? 1.067 29.035 36.495 1.00 9.39 339 GLY A O 1
ATOM 2295 N N . TYR A 1 307 ? 1.090 30.057 38.497 1.00 8.36 340 TYR A N 1
ATOM 2296 C CA . TYR A 1 307 ? 1.504 31.341 37.957 1.00 9.49 340 TYR A CA 1
ATOM 2297 C C . TYR A 1 307 ? 2.875 31.254 37.285 1.00 8.85 340 TYR A C 1
ATOM 2298 O O . TYR A 1 307 ? 3.079 31.793 36.198 1.00 9.67 340 TYR A O 1
ATOM 2307 N N . ILE A 1 308 ? 3.821 30.582 37.932 1.00 9.12 341 ILE A N 1
ATOM 2308 C CA . ILE A 1 308 ? 5.155 30.372 37.366 1.00 9.47 341 ILE A CA 1
ATOM 2309 C C . ILE A 1 308 ? 5.083 29.608 36.047 1.00 9.22 341 ILE A C 1
ATOM 2310 O O . ILE A 1 308 ? 5.717 29.999 35.061 1.00 9.59 341 ILE A O 1
ATOM 2315 N N . VAL A 1 309 ? 4.295 28.543 36.020 1.00 9.18 342 VAL A N 1
ATOM 2316 C CA . VAL A 1 309 ? 4.083 27.792 34.794 1.00 10.93 342 VAL A CA 1
ATOM 2317 C C . VAL A 1 309 ? 3.524 28.697 33.686 1.00 10.04 342 VAL A C 1
ATOM 2318 O O . VAL A 1 309 ? 4.021 28.683 32.553 1.00 10.34 342 VAL A O 1
ATOM 2322 N N . GLY A 1 310 ? 2.500 29.486 34.006 1.00 9.56 343 GLY A N 1
ATOM 2323 C CA . GLY A 1 310 ? 1.936 30.416 33.045 1.00 10.56 343 GLY A CA 1
ATOM 2324 C C . GLY A 1 310 ? 2.963 31.425 32.552 1.00 10.10 343 GLY A C 1
ATOM 2325 O O . GLY A 1 310 ? 3.033 31.715 31.349 1.00 11.10 343 GLY A O 1
ATOM 2326 N N . ARG A 1 311 ? 3.763 31.967 33.468 1.00 10.33 344 ARG A N 1
ATOM 2327 C CA . ARG A 1 311 ? 4.800 32.931 33.105 1.00 11.45 344 ARG A CA 1
ATOM 2328 C C . ARG A 1 311 ? 5.826 32.333 32.149 1.00 10.67 344 ARG A C 1
ATOM 2329 O O . ARG A 1 311 ? 6.221 32.969 31.177 1.00 12.10 344 ARG A O 1
ATOM 2337 N N . ILE A 1 312 ? 6.266 31.110 32.426 1.00 11.07 345 ILE A N 1
ATOM 2338 C CA . ILE A 1 312 ? 7.243 30.460 31.558 1.00 11.05 345 ILE A CA 1
ATOM 2339 C C . ILE A 1 312 ? 6.656 30.174 30.180 1.00 11.08 345 ILE A C 1
ATOM 2340 O O . ILE A 1 312 ? 7.304 30.412 29.159 1.00 12.05 345 ILE A O 1
ATOM 2345 N N . LEU A 1 313 ? 5.425 29.683 30.155 1.00 11.45 346 LEU A N 1
ATOM 2346 C CA . LEU A 1 313 ? 4.730 29.431 28.899 1.00 11.51 346 LEU A CA 1
ATOM 2347 C C . LEU A 1 313 ? 4.629 30.696 28.052 1.00 11.31 346 LEU A C 1
ATOM 2348 O O . LEU A 1 313 ? 4.946 30.682 26.854 1.00 12.99 346 LEU A O 1
ATOM 2353 N N . VAL A 1 314 ? 4.203 31.797 28.671 1.00 10.97 347 VAL A N 1
ATOM 2354 C CA . VAL A 1 314 ? 4.086 33.062 27.953 1.00 13.22 347 VAL A CA 1
ATOM 2355 C C . VAL A 1 314 ? 5.441 33.536 27.434 1.00 11.30 347 VAL A C 1
ATOM 2356 O O . VAL A 1 314 ? 5.548 33.971 26.287 1.00 13.24 347 VAL A O 1
ATOM 2360 N N . LYS A 1 315 ? 6.474 33.440 28.265 1.00 12.83 348 LYS A N 1
ATOM 2361 C CA . LYS A 1 315 ? 7.824 33.777 27.829 1.00 13.84 348 LYS A CA 1
ATOM 2362 C C . LYS A 1 315 ? 8.225 32.969 26.591 1.00 13.63 348 LYS A C 1
ATOM 2363 O O . LYS A 1 315 ? 8.736 33.524 25.614 1.00 14.12 348 LYS A O 1
ATOM 2369 N N . ALA A 1 316 ? 7.971 31.665 26.611 1.00 12.60 349 ALA A N 1
ATOM 2370 C CA . ALA A 1 316 ? 8.276 30.833 25.451 1.00 14.48 349 ALA A CA 1
ATOM 2371 C C . ALA A 1 316 ? 7.469 31.262 24.226 1.00 13.77 349 ALA A C 1
ATOM 2372 O O . ALA A 1 316 ? 8.014 31.397 23.132 1.00 14.86 349 ALA A O 1
ATOM 2374 N N . VAL A 1 317 ? 6.171 31.477 24.400 1.00 13.26 350 VAL A N 1
ATOM 2375 C CA . VAL A 1 317 ? 5.331 31.867 23.269 1.00 15.19 350 VAL A CA 1
ATOM 2376 C C . VAL A 1 317 ? 5.784 33.200 22.660 1.00 15.75 350 VAL A C 1
ATOM 2377 O O . VAL A 1 317 ? 5.815 33.349 21.436 1.00 16.12 350 VAL A O 1
ATOM 2381 N N . THR A 1 318 ? 6.185 34.146 23.509 1.00 15.06 351 THR A N 1
ATOM 2382 C CA . THR A 1 318 ? 6.643 35.462 23.052 1.00 18.26 351 THR A CA 1
ATOM 2383 C C . THR A 1 318 ? 7.838 35.354 22.106 1.00 17.48 351 THR A C 1
ATOM 2384 O O . THR A 1 318 ? 8.013 36.177 21.200 1.00 18.31 351 THR A O 1
ATOM 2388 N N . SER A 1 319 ? 8.652 34.324 22.308 1.00 16.83 352 SER A N 1
ATOM 2389 C CA . SER A 1 319 ? 9.874 34.147 21.536 1.00 17.30 352 SER A CA 1
ATOM 2390 C C . SER A 1 319 ? 9.640 33.573 20.148 1.00 17.65 352 SER A C 1
ATOM 2391 O O . SER A 1 319 ? 10.535 33.599 19.309 1.00 20.26 352 SER A O 1
ATOM 2394 N N . ILE A 1 320 ? 8.448 33.043 19.905 1.00 16.25 353 ILE A N 1
ATOM 2395 C CA . ILE A 1 320 ? 8.193 32.355 18.650 1.00 16.31 353 ILE A CA 1
ATOM 2396 C C . ILE A 1 320 ? 8.097 33.338 17.501 1.00 19.14 353 ILE A C 1
ATOM 2397 O O . ILE A 1 320 ? 7.395 34.344 17.590 1.00 20.04 353 ILE A O 1
ATOM 2402 N N . LYS A 1 321 ? 8.816 33.036 16.426 1.00 19.24 354 LYS A N 1
ATOM 2403 C CA . LYS A 1 321 ? 8.673 33.761 15.176 1.00 23.44 354 LYS A CA 1
ATOM 2404 C C . LYS A 1 321 ? 7.989 32.842 14.183 1.00 24.58 354 LYS A C 1
ATOM 2405 O O . LYS A 1 321 ? 8.512 31.779 13.851 1.00 35.82 354 LYS A O 1
ATOM 2411 N N . GLY A 1 322 ? 6.819 33.249 13.711 1.00 21.34 355 GLY A N 1
ATOM 2412 C CA . GLY A 1 322 ? 6.041 32.407 12.828 1.00 21.02 355 GLY A CA 1
ATOM 2413 C C . GLY A 1 322 ? 4.879 31.760 13.550 1.00 20.38 355 GLY A C 1
ATOM 2414 O O . GLY A 1 322 ? 4.440 32.225 14.605 1.00 20.18 355 GLY A O 1
ATOM 2415 N N . GLU A 1 323 ? 4.380 30.681 12.963 1.00 20.57 356 GLU A N 1
ATOM 2416 C CA . GLU A 1 323 ? 3.194 30.004 13.457 1.00 20.46 356 GLU A CA 1
ATOM 2417 C C . GLU A 1 323 ? 3.376 29.481 14.872 1.00 18.31 356 GLU A C 1
ATOM 2418 O O . GLU A 1 323 ? 4.374 28.836 15.197 1.00 19.01 356 GLU A O 1
ATOM 2424 N N . ILE A 1 324 ? 2.402 29.775 15.723 1.00 18.29 357 ILE A N 1
ATOM 2425 C CA . ILE A 1 324 ? 2.369 29.202 17.056 1.00 19.18 357 ILE A CA 1
ATOM 2426 C C . ILE A 1 324 ? 1.621 27.873 16.969 1.00 18.86 357 ILE A C 1
ATOM 2427 O O . ILE A 1 324 ? 0.445 27.827 16.602 1.00 22.72 357 ILE A O 1
ATOM 2432 N N . SER A 1 325 ? 2.334 26.792 17.267 1.00 18.53 358 SER A N 1
ATOM 2433 C CA . SER A 1 325 ? 1.807 25.446 17.103 1.00 18.75 358 SER A CA 1
ATOM 2434 C C . SER A 1 325 ? 2.385 24.563 18.193 1.00 17.16 358 SER A C 1
ATOM 2435 O O . SER A 1 325 ? 3.245 24.994 18.957 1.00 16.87 358 SER A O 1
ATOM 2438 N N . ARG A 1 326 ? 1.909 23.322 18.261 1.00 17.80 359 ARG A N 1
ATOM 2439 C CA . ARG A 1 326 ? 2.470 22.341 19.176 1.00 16.64 359 ARG A CA 1
ATOM 2440 C C . ARG A 1 326 ? 3.974 22.229 18.981 1.00 16.46 359 ARG A C 1
ATOM 2441 O O . ARG A 1 326 ? 4.736 22.258 19.938 1.00 16.19 359 ARG A O 1
ATOM 2449 N N . SER A 1 327 ? 4.408 22.130 17.729 1.00 18.45 360 SER A N 1
ATOM 2450 C CA A SER A 1 327 ? 5.826 21.959 17.451 0.50 21.29 360 SER A CA 1
ATOM 2451 C CA B SER A 1 327 ? 5.828 21.972 17.425 0.50 21.59 360 SER A CA 1
ATOM 2452 C C . SER A 1 327 ? 6.638 23.211 17.787 1.00 17.14 360 SER A C 1
ATOM 2453 O O . SER A 1 327 ? 7.722 23.114 18.358 1.00 18.80 360 SER A O 1
ATOM 2458 N N . SER A 1 328 ? 6.119 24.389 17.455 1.00 17.60 361 SER A N 1
ATOM 2459 C CA . SER A 1 328 ? 6.894 25.592 17.756 1.00 18.23 361 SER A CA 1
ATOM 2460 C C . SER A 1 328 ? 6.898 25.913 19.256 1.00 15.38 361 SER A C 1
ATOM 2461 O O . SER A 1 328 ? 7.838 26.516 19.761 1.00 16.55 361 SER A O 1
ATOM 2464 N N . ILE A 1 329 ? 5.866 25.489 19.980 1.00 14.95 362 ILE A N 1
ATOM 2465 C CA . ILE A 1 329 ? 5.874 25.670 21.427 1.00 14.39 362 ILE A CA 1
ATOM 2466 C C . ILE A 1 329 ? 6.887 24.738 22.094 1.00 15.58 362 ILE A C 1
ATOM 2467 O O . ILE A 1 329 ? 7.639 25.163 22.965 1.00 14.95 362 ILE A O 1
ATOM 2472 N N . ALA A 1 330 ? 6.927 23.484 21.658 1.00 15.70 363 ALA A N 1
ATOM 2473 C CA . ALA A 1 330 ? 7.907 22.540 22.179 1.00 16.85 363 ALA A CA 1
ATOM 2474 C C . ALA A 1 330 ? 9.321 23.085 21.949 1.00 18.50 363 ALA A C 1
ATOM 2475 O O . ALA A 1 330 ? 10.157 23.073 22.853 1.00 20.36 363 ALA A O 1
ATOM 2477 N N . ALA A 1 331 ? 9.576 23.587 20.745 1.00 17.12 364 ALA A N 1
ATOM 2478 C CA . ALA A 1 331 ? 10.884 24.142 20.416 1.00 19.44 364 ALA A CA 1
ATOM 2479 C C . ALA A 1 331 ? 11.183 25.386 21.249 1.00 17.29 364 ALA A C 1
ATOM 2480 O O . ALA A 1 331 ? 12.299 25.560 21.734 1.00 18.43 364 ALA A O 1
ATOM 2482 N N . ALA A 1 332 ? 10.189 26.251 21.425 1.00 15.82 365 ALA A N 1
ATOM 2483 C CA . ALA A 1 332 ? 10.404 27.494 22.159 1.00 16.40 365 ALA A CA 1
ATOM 2484 C C . ALA A 1 332 ? 10.722 27.242 23.632 1.00 15.55 365 ALA A C 1
ATOM 2485 O O . ALA A 1 332 ? 11.519 27.960 24.235 1.00 16.07 365 ALA A O 1
ATOM 2487 N N . LEU A 1 333 ? 10.080 26.243 24.221 1.00 15.06 366 LEU A N 1
ATOM 2488 C CA . LEU A 1 333 ? 10.379 25.876 25.597 1.00 15.81 366 LEU A CA 1
ATOM 2489 C C . LEU A 1 333 ? 11.837 25.421 25.716 1.00 15.40 366 LEU A C 1
ATOM 2490 O O . LEU A 1 333 ? 12.540 25.821 26.646 1.00 17.91 366 LEU A O 1
ATOM 2495 N N . GLU A 1 334 ? 12.296 24.618 24.762 1.00 16.96 367 GLU A N 1
ATOM 2496 C CA . GLU A 1 334 ? 13.676 24.141 24.777 1.00 17.10 367 GLU A CA 1
ATOM 2497 C C . GLU A 1 334 ? 14.682 25.251 24.474 1.00 21.27 367 GLU A C 1
ATOM 2498 O O . GLU A 1 334 ? 15.838 25.181 24.896 1.00 28.16 367 GLU A O 1
ATOM 2504 N N . GLN A 1 335 ? 14.239 26.277 23.755 1.00 18.26 368 GLN A N 1
ATOM 2505 C CA . GLN A 1 335 ? 15.097 27.396 23.392 1.00 17.71 368 GLN A CA 1
ATOM 2506 C C . GLN A 1 335 ? 15.277 28.382 24.547 1.00 17.77 368 GLN A C 1
ATOM 2507 O O . GLN A 1 335 ? 16.111 29.282 24.466 1.00 19.47 368 GLN A O 1
ATOM 2510 N N . LEU A 1 336 ? 14.512 28.218 25.624 1.00 17.47 369 LEU A N 1
ATOM 2511 C CA . LEU A 1 336 ? 14.642 29.121 26.770 1.00 16.76 369 LEU A CA 1
ATOM 2512 C C . LEU A 1 336 ? 16.065 29.124 27.346 1.00 16.65 369 LEU A C 1
ATOM 2513 O O . LEU A 1 336 ? 16.552 30.162 27.813 1.00 18.68 369 LEU A O 1
ATOM 2518 N N . GLY A 1 337 ? 16.740 27.977 27.289 1.00 15.50 370 GLY A N 1
ATOM 2519 C CA . GLY A 1 337 ? 18.104 27.885 27.788 1.00 16.71 370 GLY A CA 1
ATOM 2520 C C . GLY A 1 337 ? 18.188 28.204 29.269 1.00 14.26 370 GLY A C 1
ATOM 2521 O O . GLY A 1 337 ? 17.318 27.818 30.047 1.00 14.77 370 GLY A O 1
ATOM 2522 N N . GLN A 1 338 ? 19.257 28.887 29.668 1.00 15.30 371 GLN A N 1
ATOM 2523 C CA . GLN A 1 338 ? 19.344 29.389 31.030 1.00 16.11 371 GLN A CA 1
ATOM 2524 C C . GLN A 1 338 ? 18.669 30.748 31.087 1.00 15.97 371 GLN A C 1
ATOM 2525 O O . GLN A 1 338 ? 19.030 31.662 30.342 1.00 18.69 371 GLN A O 1
ATOM 2531 N N . PHE A 1 339 ? 17.680 30.882 31.956 1.00 16.04 372 PHE A N 1
ATOM 2532 C CA . PHE A 1 339 ? 16.897 32.109 31.999 1.00 17.32 372 PHE A CA 1
ATOM 2533 C C . PHE A 1 339 ? 16.516 32.484 33.422 1.00 16.88 372 PHE A C 1
ATOM 2534 O O . PHE A 1 339 ? 16.601 31.676 34.347 1.00 16.33 372 PHE A O 1
ATOM 2542 N N . ASP A 1 340 ? 16.111 33.736 33.578 1.00 24.20 373 ASP A N 1
ATOM 2543 C CA . ASP A 1 340 ? 15.811 34.302 34.880 1.00 22.95 373 ASP A CA 1
ATOM 2544 C C . ASP A 1 340 ? 14.412 34.890 34.822 1.00 20.17 373 ASP A C 1
ATOM 2545 O O . ASP A 1 340 ? 14.111 35.685 33.932 1.00 24.90 373 ASP A O 1
ATOM 2550 N N . ILE A 1 341 ? 13.546 34.485 35.744 1.00 17.32 374 ILE A N 1
ATOM 2551 C CA . ILE A 1 341 ? 12.213 35.081 35.822 1.00 18.33 374 ILE A CA 1
ATOM 2552 C C . ILE A 1 341 ? 11.962 35.741 37.174 1.00 16.63 374 ILE A C 1
ATOM 2553 O O . ILE A 1 341 ? 10.822 36.015 37.534 1.00 18.05 374 ILE A O 1
ATOM 2558 N N . GLY A 1 342 ? 13.028 36.003 37.922 1.00 17.22 375 GLY A N 1
ATOM 2559 C CA . GLY A 1 342 ? 12.898 36.705 39.187 1.00 17.10 375 GLY A CA 1
ATOM 2560 C C . GLY A 1 342 ? 12.719 35.821 40.405 1.00 16.42 375 GLY A C 1
ATOM 2561 O O . GLY A 1 342 ? 12.174 36.268 41.417 1.00 17.12 375 GLY A O 1
ATOM 2562 N N . LEU A 1 343 ? 13.194 34.578 40.312 1.00 15.88 376 LEU A N 1
ATOM 2563 C CA . LEU A 1 343 ? 13.117 33.613 41.409 1.00 18.75 376 LEU A CA 1
ATOM 2564 C C . LEU A 1 343 ? 14.347 33.630 42.314 1.00 21.54 376 LEU A C 1
ATOM 2565 O O . LEU A 1 343 ? 14.381 32.939 43.331 1.00 30.71 376 LEU A O 1
ATOM 2570 N N . GLY A 1 344 ? 15.355 34.406 41.939 1.00 23.74 377 GLY A N 1
ATOM 2571 C CA . GLY A 1 344 ? 16.562 34.507 42.742 1.00 25.55 377 GLY A CA 1
ATOM 2572 C C . GLY A 1 344 ? 17.680 33.604 42.251 1.00 31.30 377 GLY A C 1
ATOM 2573 O O . GLY A 1 344 ? 18.843 33.792 42.608 1.00 34.70 377 GLY A O 1
ATOM 2574 N N . ALA A 1 345 ? 17.320 32.614 41.440 1.00 28.68 378 ALA A N 1
ATOM 2575 C CA . ALA A 1 345 ? 18.287 31.702 40.839 1.00 26.20 378 ALA A CA 1
ATOM 2576 C C . ALA A 1 345 ? 17.792 31.287 39.459 1.00 22.79 378 ALA A C 1
ATOM 2577 O O . ALA A 1 345 ? 16.579 31.186 39.234 1.00 19.26 378 ALA A O 1
ATOM 2579 N N . PRO A 1 346 ? 18.727 31.046 38.524 1.00 21.08 379 PRO A N 1
ATOM 2580 C CA . PRO A 1 346 ? 18.331 30.759 37.143 1.00 20.16 379 PRO A CA 1
ATOM 2581 C C . PRO A 1 346 ? 17.635 29.417 36.961 1.00 17.84 379 PRO A C 1
ATOM 2582 O O . PRO A 1 346 ? 17.865 28.456 37.695 1.00 19.75 379 PRO A O 1
ATOM 2586 N N . LEU A 1 347 ? 16.757 29.388 35.970 1.00 14.50 380 LEU A N 1
ATOM 2587 C CA . LEU A 1 347 ? 16.123 28.166 35.501 1.00 13.26 380 LEU A CA 1
ATOM 2588 C C . LEU A 1 347 ? 16.839 27.731 34.233 1.00 13.50 380 LEU A C 1
ATOM 2589 O O . LEU A 1 347 ? 17.441 28.554 33.551 1.00 14.30 380 LEU A O 1
ATOM 2594 N N . THR A 1 348 ? 16.784 26.442 33.915 1.00 12.83 381 THR A N 1
ATOM 2595 C CA . THR A 1 348 ? 17.445 25.928 32.724 1.00 12.73 381 THR A CA 1
ATOM 2596 C C . THR A 1 348 ? 16.560 24.915 32.014 1.00 12.03 381 THR A C 1
ATOM 2597 O O . THR A 1 348 ? 16.103 23.935 32.624 1.00 12.81 381 THR A O 1
ATOM 2601 N N . LEU A 1 349 ? 16.322 25.153 30.727 1.00 12.88 382 LEU A N 1
ATOM 2602 C CA . LEU A 1 349 ? 15.622 24.192 29.887 1.00 14.06 382 LEU A CA 1
ATOM 2603 C C . LEU A 1 349 ? 16.373 24.071 28.577 1.00 15.44 382 LEU A C 1
ATOM 2604 O O . LEU A 1 349 ? 17.031 25.017 28.147 1.00 17.84 382 LEU A O 1
ATOM 2609 N N . GLY A 1 350 ? 16.288 22.913 27.940 1.00 15.07 383 GLY A N 1
ATOM 2610 C CA . GLY A 1 350 ? 16.936 22.706 26.660 1.00 16.24 383 GLY A CA 1
ATOM 2611 C C . GLY A 1 350 ? 16.512 21.385 26.056 1.00 17.81 383 GLY A C 1
ATOM 2612 O O . GLY A 1 350 ? 15.736 20.656 26.669 1.00 16.86 383 GLY A O 1
ATOM 2613 N N . PRO A 1 351 ? 17.022 21.068 24.858 1.00 19.05 384 PRO A N 1
ATOM 2614 C CA . PRO A 1 351 ? 16.716 19.811 24.163 1.00 23.62 384 PRO A CA 1
ATOM 2615 C C . PRO A 1 351 ? 16.941 18.576 25.038 1.00 22.90 384 PRO A C 1
ATOM 2616 O O . PRO A 1 351 ? 16.209 17.592 24.909 1.00 26.08 384 PRO A O 1
ATOM 2620 N N . ASN A 1 352 ? 17.938 18.641 25.918 1.00 18.69 385 ASN A N 1
ATOM 2621 C CA . ASN A 1 352 ? 18.284 17.523 26.788 1.00 18.02 385 ASN A CA 1
ATOM 2622 C C . ASN A 1 352 ? 18.112 17.845 28.267 1.00 19.90 385 ASN A C 1
ATOM 2623 O O . ASN A 1 352 ? 18.691 17.182 29.134 1.00 18.65 385 ASN A O 1
ATOM 2628 N N . ASP A 1 353 ? 17.317 18.865 28.557 1.00 15.21 386 ASP A N 1
ATOM 2629 C CA . ASP A 1 353 ? 17.124 19.302 29.927 1.00 14.14 386 ASP A CA 1
ATOM 2630 C C . ASP A 1 353 ? 15.674 19.728 30.080 1.00 13.44 386 ASP A C 1
ATOM 2631 O O . ASP A 1 353 ? 15.298 20.856 29.733 1.00 14.23 386 ASP A O 1
ATOM 2636 N N . HIS A 1 354 ? 14.864 18.816 30.602 1.00 12.84 387 HIS A N 1
ATOM 2637 C CA . HIS A 1 354 ? 13.428 19.045 30.663 1.00 12.42 387 HIS A CA 1
ATOM 2638 C C . HIS A 1 354 ? 12.887 19.300 32.064 1.00 11.92 387 HIS A C 1
ATOM 2639 O O . HIS A 1 354 ? 11.689 19.143 32.307 1.00 12.54 387 HIS A O 1
ATOM 2646 N N . GLN A 1 355 ? 13.747 19.719 32.979 1.00 10.96 388 GLN A N 1
ATOM 2647 C CA . GLN A 1 355 ? 13.296 20.141 34.299 1.00 10.46 388 GLN A CA 1
ATOM 2648 C C . GLN A 1 355 ? 13.965 21.463 34.635 1.00 10.11 388 GLN A C 1
ATOM 2649 O O . GLN A 1 355 ? 15.191 21.541 34.749 1.00 12.50 388 GLN A O 1
ATOM 2655 N N . ALA A 1 356 ? 13.165 22.510 34.776 1.00 10.82 389 ALA A N 1
ATOM 2656 C CA . ALA A 1 356 ? 13.707 23.858 34.856 1.00 11.23 389 ALA A CA 1
ATOM 2657 C C . ALA A 1 356 ? 14.431 24.139 36.166 1.00 10.14 389 ALA A C 1
ATOM 2658 O O . ALA A 1 356 ? 15.427 24.860 36.181 1.00 11.56 389 ALA A O 1
ATOM 2660 N N . SER A 1 357 ? 13.907 23.581 37.257 1.00 10.96 390 SER A N 1
ATOM 2661 C CA . SER A 1 357 ? 14.366 23.869 38.613 1.00 11.79 390 SER A CA 1
ATOM 2662 C C . SER A 1 357 ? 14.603 22.581 39.392 1.00 10.25 390 SER A C 1
ATOM 2663 O O . SER A 1 357 ? 13.812 21.648 39.270 1.00 11.11 390 SER A O 1
ATOM 2666 N N . SER A 1 358 ? 15.656 22.537 40.207 1.00 10.93 391 SER A N 1
ATOM 2667 C CA . SER A 1 358 ? 15.840 21.465 41.200 1.00 11.63 391 SER A CA 1
ATOM 2668 C C . SER A 1 358 ? 15.715 22.005 42.620 1.00 11.27 391 SER A C 1
ATOM 2669 O O . SER A 1 358 ? 15.986 21.295 43.584 1.00 11.86 391 SER A O 1
ATOM 2672 N N . LYS A 1 359 ? 15.298 23.260 42.757 1.00 11.05 392 LYS A N 1
ATOM 2673 C CA . LYS A 1 359 ? 15.305 23.901 44.060 1.00 11.55 392 LYS A CA 1
ATOM 2674 C C . LYS A 1 359 ? 14.131 23.450 44.922 1.00 11.06 392 LYS A C 1
ATOM 2675 O O . LYS A 1 359 ? 12.994 23.328 44.452 1.00 10.52 392 LYS A O 1
ATOM 2681 N N . VAL A 1 360 ? 14.431 23.200 46.188 1.00 11.81 393 VAL A N 1
ATOM 2682 C CA . VAL A 1 360 ? 13.441 22.778 47.168 1.00 12.06 393 VAL A CA 1
ATOM 2683 C C . VAL A 1 360 ? 13.467 23.802 48.296 1.00 13.08 393 VAL A C 1
ATOM 2684 O O . VAL A 1 360 ? 14.533 24.076 48.867 1.00 13.93 393 VAL A O 1
ATOM 2688 N N . TRP A 1 361 ? 12.305 24.378 48.601 1.00 11.37 394 TRP A N 1
ATOM 2689 C CA . TRP A 1 361 ? 12.170 25.396 49.630 1.00 10.57 394 TRP A CA 1
ATOM 2690 C C . TRP A 1 361 ? 11.374 24.839 50.791 1.00 10.69 394 TRP A C 1
ATOM 2691 O O . TRP A 1 361 ? 10.146 24.765 50.711 1.00 12.38 394 TRP A O 1
ATOM 2702 N N . PRO A 1 362 ? 12.042 24.427 51.877 1.00 12.13 395 PRO A N 1
ATOM 2703 C CA . PRO A 1 362 ? 11.272 23.922 53.020 1.00 12.88 395 PRO A CA 1
ATOM 2704 C C . PRO A 1 362 ? 10.580 25.050 53.776 1.00 11.43 395 PRO A C 1
ATOM 2705 O O . PRO A 1 362 ? 11.111 26.157 53.874 1.00 12.03 395 PRO A O 1
ATOM 2709 N N . VAL A 1 363 ? 9.387 24.772 54.292 1.00 10.76 396 VAL A N 1
ATOM 2710 C CA . VAL A 1 363 ? 8.699 25.723 55.146 1.00 11.22 396 VAL A CA 1
ATOM 2711 C C . VAL A 1 363 ? 8.284 25.044 56.437 1.00 10.93 396 VAL A C 1
ATOM 2712 O O . VAL A 1 363 ? 8.063 23.831 56.473 1.00 12.16 396 VAL A O 1
ATOM 2716 N N . LEU A 1 364 ? 8.210 25.846 57.491 1.00 11.70 397 LEU A N 1
ATOM 2717 C CA . LEU A 1 364 ? 7.731 25.400 58.783 1.00 12.49 397 LEU A CA 1
ATOM 2718 C C . LEU A 1 364 ? 6.356 26.005 59.014 1.00 13.61 397 LEU A C 1
ATOM 2719 O O . LEU A 1 364 ? 6.183 27.229 58.968 1.00 14.29 397 LEU A O 1
ATOM 2724 N N . ILE A 1 365 ? 5.367 25.151 59.242 1.00 13.46 398 ILE A N 1
ATOM 2725 C CA . ILE A 1 365 ? 4.021 25.624 59.508 1.00 14.42 398 ILE A CA 1
ATOM 2726 C C . ILE A 1 365 ? 3.915 25.995 60.979 1.00 18.22 398 ILE A C 1
ATOM 2727 O O . ILE A 1 365 ? 4.282 25.209 61.853 1.00 19.30 398 ILE A O 1
ATOM 2732 N N . GLY A 1 366 ? 3.421 27.199 61.250 1.00 17.84 399 GLY A N 1
ATOM 2733 C CA . GLY A 1 366 ? 3.290 27.687 62.608 1.00 20.61 399 GLY A CA 1
ATOM 2734 C C . GLY A 1 366 ? 1.837 27.742 63.027 1.00 24.70 399 GLY A C 1
ATOM 2735 O O . GLY A 1 366 ? 1.006 27.003 62.501 1.00 26.25 399 GLY A O 1
ATOM 2736 N N . ALA A 1 367 ? 1.534 28.618 63.980 1.00 25.86 400 ALA A N 1
ATOM 2737 C CA . ALA A 1 367 ? 0.177 28.776 64.493 1.00 27.66 400 ALA A CA 1
ATOM 2738 C C . ALA A 1 367 ? -0.802 29.310 63.446 1.00 35.06 400 ALA A C 1
ATOM 2739 O O . ALA A 1 367 ? -1.913 28.794 63.305 1.00 37.18 400 ALA A O 1
ATOM 2741 N N . ASP A 1 368 ? -0.382 30.337 62.713 1.00 31.42 401 ASP A N 1
ATOM 2742 C CA . ASP A 1 368 ? -1.291 31.082 61.851 1.00 35.40 401 ASP A CA 1
ATOM 2743 C C . ASP A 1 368 ? -0.822 31.158 60.401 1.00 32.53 401 ASP A C 1
ATOM 2744 O O . ASP A 1 368 ? -1.583 31.563 59.519 1.00 37.85 401 ASP A O 1
ATOM 2749 N N . SER A 1 369 ? 0.428 30.779 60.161 1.00 24.08 402 SER A N 1
ATOM 2750 C CA . SER A 1 369 ? 1.035 30.932 58.847 1.00 22.51 402 SER A CA 1
ATOM 2751 C C . SER A 1 369 ? 2.127 29.898 58.684 1.00 20.74 402 SER A C 1
ATOM 2752 O O . SER A 1 369 ? 2.303 29.034 59.544 1.00 23.11 402 SER A O 1
ATOM 2755 N N . SER A 1 370 ? 2.857 29.980 57.577 1.00 17.57 403 SER A N 1
ATOM 2756 C CA . SER A 1 370 ? 4.089 29.223 57.438 1.00 16.26 403 SER A CA 1
ATOM 2757 C C . SER A 1 370 ? 5.215 30.192 57.106 1.00 15.68 403 SER A C 1
ATOM 2758 O O . SER A 1 370 ? 4.965 31.323 56.680 1.00 16.72 403 SER A O 1
ATOM 2761 N N . GLN A 1 371 ? 6.450 29.759 57.327 1.00 15.18 404 GLN A N 1
ATOM 2762 C CA . GLN A 1 371 ? 7.618 30.574 57.025 1.00 16.16 404 GLN A CA 1
ATOM 2763 C C . GLN A 1 371 ? 8.715 29.695 56.455 1.00 14.20 404 GLN A C 1
ATOM 2764 O O . GLN A 1 371 ? 8.767 28.494 56.723 1.00 14.65 404 GLN A O 1
ATOM 2770 N N . SER A 1 372 ? 9.613 30.302 55.685 1.00 15.82 405 SER A N 1
ATOM 2771 C CA A SER A 1 372 ? 10.786 29.608 55.172 0.46 15.86 405 SER A CA 1
ATOM 2772 C CA B SER A 1 372 ? 10.770 29.586 55.170 0.54 15.97 405 SER A CA 1
ATOM 2773 C C . SER A 1 372 ? 11.575 28.992 56.322 1.00 16.35 405 SER A C 1
ATOM 2774 O O . SER A 1 372 ? 11.709 29.603 57.384 1.00 17.62 405 SER A O 1
ATOM 2779 N N . LEU A 1 373 ? 12.090 27.788 56.107 1.00 16.27 406 LEU A N 1
ATOM 2780 C CA . LEU A 1 373 ? 12.870 27.080 57.112 1.00 17.89 406 LEU A CA 1
ATOM 2781 C C . LEU A 1 373 ? 14.252 26.762 56.564 1.00 17.99 406 LEU A C 1
ATOM 2782 O O . LEU A 1 373 ? 14.377 26.239 55.459 1.00 18.63 406 LEU A O 1
ATOM 2787 N N . ALA A 1 374 ? 15.287 27.093 57.326 1.00 19.12 407 ALA A N 1
ATOM 2788 C CA . ALA A 1 374 ? 16.628 26.618 57.012 1.00 20.48 407 ALA A CA 1
ATOM 2789 C C . ALA A 1 374 ? 16.756 25.225 57.615 1.00 19.07 407 ALA A C 1
ATOM 2790 O O . ALA A 1 374 ? 16.377 25.014 58.767 1.00 20.05 407 ALA A O 1
ATOM 2792 N N . TRP A 1 375 ? 17.267 24.270 56.841 1.00 17.72 408 TRP A N 1
ATOM 2793 C CA . TRP A 1 375 ? 17.339 22.885 57.312 1.00 18.30 408 TRP A CA 1
ATOM 2794 C C . TRP A 1 375 ? 18.135 22.713 58.611 1.00 19.63 408 TRP A C 1
ATOM 2795 O O . TRP A 1 375 ? 17.889 21.780 59.376 1.00 20.79 408 TRP A O 1
ATOM 2806 N N . GLU A 1 376 ? 19.085 23.604 58.868 1.00 20.20 409 GLU A N 1
ATOM 2807 C CA . GLU A 1 376 ? 19.874 23.497 60.091 1.00 23.44 409 GLU A CA 1
ATOM 2808 C C . GLU A 1 376 ? 19.048 23.858 61.328 1.00 23.82 409 GLU A C 1
ATOM 2809 O O . GLU A 1 376 ? 19.495 23.676 62.456 1.00 26.82 409 GLU A O 1
ATOM 2813 N N . GLU A 1 377 ? 17.838 24.364 61.111 1.00 23.33 410 GLU A N 1
ATOM 2814 C CA . GLU A 1 377 ? 16.946 24.672 62.218 1.00 23.69 410 GLU A CA 1
ATOM 2815 C C . GLU A 1 377 ? 15.868 23.612 62.391 1.00 22.78 410 GLU A C 1
ATOM 2816 O O . GLU A 1 377 ? 15.002 23.741 63.253 1.00 22.81 410 GLU A O 1
ATOM 2822 N N . LEU A 1 378 ? 15.923 22.565 61.574 1.00 20.35 411 LEU A N 1
ATOM 2823 C CA . LEU A 1 378 ? 14.977 21.462 61.698 1.00 19.71 411 LEU A CA 1
ATOM 2824 C C . LEU A 1 378 ? 15.051 20.868 63.098 1.00 22.42 411 LEU A C 1
ATOM 2825 O O . LEU A 1 378 ? 16.141 20.625 63.616 1.00 22.05 411 LEU A O 1
ATOM 2830 N N . LEU A 1 379 ? 13.885 20.656 63.703 1.00 24.78 412 LEU A N 1
ATOM 2831 C CA . LEU A 1 379 ? 13.774 20.132 65.066 1.00 27.84 412 LEU A CA 1
ATOM 2832 C C . LEU A 1 379 ? 14.306 21.093 66.134 1.00 34.96 412 LEU A C 1
ATOM 2833 O O . LEU A 1 379 ? 14.618 20.677 67.250 1.00 42.23 412 LEU A O 1
ATOM 2838 N N . SER A 1 380 ? 14.409 22.374 65.793 1.00 35.22 413 SER A N 1
ATOM 2839 C CA . SER A 1 380 ? 14.778 23.388 66.775 1.00 39.88 413 SER A CA 1
ATOM 2840 C C . SER A 1 380 ? 13.535 24.111 67.276 1.00 41.72 413 SER A C 1
ATOM 2841 O O . SER A 1 380 ? 13.075 23.871 68.390 1.00 46.58 413 SER A O 1
#

Foldseek 3Di:
DPDDQQQAEAEEEEAACDADQNVLVVLVLLLVLLQVVCVVVVLPPSYHYDYYYYYPNQDLVSLQVSCCCVPVVVHQAYEAYEDDVNCVSNQVVCVVSLHAHEAHNAQACVLVVRLSRFHAFAHLLLVLLLLVLCVVVPFQLLQEAEEEEPDRQRVRNLVSNVVSSCVVPNDDSVSHQYFYDHASDLPRVRRLVSQVHVVRHQEYETHAQRNVLSSLVCVCVHDHAYEYEARNFLVSNCVSNAQSLARHKYKARAADLVDPQPLSVVSVVSCVSPVVDDDGSSSSSSNVRSNLQSQLQSPDDDDSHSVSSSQSSQVCAWDDDRRPHTFGHHSNRRYGDNDMFMWGQRNPGIGTDDSNPRPD

Secondary structure (DSSP, 8-state):
------PEEEEE--B-SSSTTHHHHH--HHHHHHHHHHHHTTSSTTEEEEE---B-TT-HHHHTT--TTTTTT--S-EE--B-HHHHHHHHHHHHHTT--EES-B---GGG---TTEEB-SPPHHHHHH--HHHHHTT--GGGEEEEEESSHHHHHHHHHHHHHHHHHS---GGGS-EEEE-TT----HHHHHHH---SPPSEE----HHHHHHHH-------PEEEE-GGG-HHHHHHHHGGGGTT-EEEESS--TT--SHHHHHHHH---S-TTSPP-HHHHHHHHHHHHHHHHHHH--S---HHHHHHHHHHTEEE-SSSSS-EEEBTTB-B-----EEEEE-SS-EEE--GGGTT-

Solvent-accessible surface area: 14965 Å² total

Nearest PDB structures (foldseek):
  4kv7-assembly1_A  TM=1.003E+00  e=1.499E-73  Rhodopirellula baltica SH 1
  4m88-assembly1_A  TM=8.818E-01  e=1.447E-21  Verminephrobacter eiseniae EF01-2
  3td9-assembly1_A-2  TM=8.708E-01  e=5.081E-18  Thermotoga maritima
  3hut-assembly1_A  TM=6.902E-01  e=1.800E-17  Rhodospirillum rubrum ATCC 11170
  7lzh-assembly1_A  TM=7.819E-01  e=3.746E-12  Arabidopsis thaliana

InterPro domains:
  IPR028081 Leucine-binding protein domain [PF13458] (52-399)
  IPR028082 Periplasmic binding protein-like I [SSF53822] (51-406)

Sequence (360 aa):
DATPVDAQLLKFGSTALSGPAAELGINRHGILAAFDEAKKAKNHLLPSSKTLKLIALDDGYEPARTAPNHRLTDEHEVLAVVVGNVGTPTAITAIPIAQQQTKTPFFGAFTGASALRKVEFVINYRASYAEETAAVDALVAKGIKPEEIGFFTQNDSYGDDGFFGGLAAIRRHQSVKVSSSLPHGRYRRNTSSQVEDGLADLLHQPLPKAVIVGTYEPCSSKLIRARNNFNPQFLAVSFVGADALQRSLGDLANGIVATQVVPHFDSDDLPLLVREYRDARDYDPELPLSFVSLEGYIVGRILVKAVTSIKGEISRSSSIAAALEQLGQFDIGLGAPLTLGPNDHQASSKVWPVLIGADSSQSSLAWEELLS

CATH classification: 3.40.50.2300 (+1 more: 3.40.50.2300)

=== Feature glossary ===
Key to the feature types in this record:

— What the protein is —

Primary structure: the covalent order of the twenty standard amino acids along the backbone. Two proteins with the same sequence will (almost always) fold to the same structure; two with 30% identity often share a fold but not the details.

Database cross-references. InterPro integrates a dozen domain/family signature databases into unified entries with residue-range hits. GO terms attach function/process/location labels with evidence codes. CATH codes position the fold in a four-level structural taxonomy. Organism is the NCBI-taxonomy species name.

— Where its atoms are —

The mmCIF block holds the 3D Cartesian coordinates of each backbone atom (N, Cα, C, O) in ångströms. mmCIF is the PDB's canonical archive format — a tagged-loop text representation of the atomic model.

Six rendered views show the 3D structure from the faces of a cube — i.e. along ±x, ±y, ±z. Rendering representation is drawn randomly per protein from cartoon (secondary-structure ribbons), sticks (backbone bonds), or molecular surface; coloring is either N→C rainbow (blue at the N-terminus through red at the C-terminus) or one color per chain.

— Local backbone conformation —

DSSP 8-state secondary structure assigns each residue one of H (α-helix), G (3₁₀-helix), I (π-helix), E (extended β-strand), B (isolated β-bridge), T (hydrogen-bonded turn), S (bend), or '-' (coil). The assignment is computed from backbone hydrogen-bond geometry via the Kabsch–Sander algorithm.

P-SEA three-state annotation labels each residue as helix, strand, or coil based purely on the geometry of the Cα trace. It serves as a fallback when the full backbone (and thus DSSP) is unavailable.

The φ/ψ torsion pair specifies the backbone conformation at each residue. φ rotates about the N–Cα bond, ψ about the Cα–C bond. Steric clashes forbid most of the (φ, ψ) plane — the allowed regions (α-helix basin, β-sheet basin, left-handed helix) are the Ramachandran-allowed regions.

— Global shape and packing —

The geometric summary reports three shape descriptors. Rg (radius of gyration) measures how spread out the Cα atoms are about their centre of mass; compact globular proteins have small Rg, elongated or unfolded ones large. Cα contacts (<8 Å, |i−j|>4) count long-range residue pairs in spatial proximity — high for tightly packed folds, near zero for rods or random coil. The bounding-box extents give the protein's footprint along x, y, z in Å.

Accessible surface area quantifies burial. A residue with SASA near zero is packed into the hydrophobic core; one with SASA >100 Å² sits on the surface. Computed here via the Shrake–Rupley numerical algorithm with a 1.4 Å probe.

Plot images: a contact map (which residues are close in 3D, as an N×N binary image), a Ramachandran scatter (backbone torsion angles, revealing secondary-structure composition at a glance), and — for AlphaFold structures — a PAE heatmap (pairwise prediction confidence).

— Structural neighborhood —

The Foldseek 3Di string encodes local tertiary geometry as a 20-letter alphabet — one character per residue — derived from the relative positions of nearby Cα atoms. Unlike the amino-acid sequence, 3Di is a direct function of the 3D structure, so two proteins with the same fold have similar 3Di strings even at low sequence identity.

Nearest PDB neighbors are the top structural matches found by Foldseek when searching this structure against the entire Protein Data Bank. Each hit reports a TM-score (0 to 1; >0.5 almost always implies the same fold) and an E-value. These are *structural* homologs — they may share no detectable sequence similarity.

— Confidence and disorder —

For AlphaFold models, the B-factor field carries pLDDT — the model's own estimate of local accuracy on a 0–100 scale. Regions with pLDDT<50 should be treated as essentially unmodeled; they often correspond to intrinsically disordered segments.

B-factor (Debye–Waller factor) reflects atomic displacement in the crystal lattice. It is an experimental observable (units Å²), not a prediction; low values mean the atom is pinned down, high values mean it moves or is heterogeneous across the crystal.

Predicted aligned error is AlphaFold's pairwise confidence. Unlike pLDDT (per-residue), PAE is per-residue-pair and captures whether two parts of the structure are correctly placed relative to each other. Units are ångströms of expected positional error.